Protein AF-A0A2K2VLN6-F1 (afdb_monomer_lite)

Foldseek 3Di:
DDDDDPPDDPVVVVVVVVVVVDDDDDDDDDDDDDDDDDDDDDDDDDDDDDDDDDDDDDDDDDDDDDDDDDDDDDDDDDDDDDDPPPPPPPPPDPFFDADPNFHKDKDKDKDFAQDQDPVRDGHHFLSQLQVLLVVLVVLQVAACPPDDPDQQFTLKAFLVLDTDGPVVSVVSSVVSNVGFRMKMKIKIFGPDPPADPVLQSCLVNQLVVVLCVVVVADWTKMKGWGDVDPTIMMIMMTTHHPVSHDADPVSVNSSSVSSNVSVNVSVVVVVVVVVVVVVVVVVVVVVVVVVVVVVVVD

Structure (mmCIF, N/CA/C/O backbone):
data_AF-A0A2K2VLN6-F1
#
_entry.id   AF-A0A2K2VLN6-F1
#
loop_
_atom_site.group_PDB
_atom_site.id
_atom_site.type_symbol
_atom_site.label_atom_id
_atom_site.label_alt_id
_atom_site.label_comp_id
_atom_site.label_asym_id
_atom_site.label_entity_id
_atom_site.label_seq_id
_atom_site.pdbx_PDB_ins_code
_atom_site.Cartn_x
_atom_site.Cartn_y
_atom_site.Cartn_z
_atom_site.occupancy
_atom_site.B_iso_or_equiv
_atom_site.auth_seq_id
_atom_site.auth_comp_id
_atom_site.auth_asym_id
_atom_site.auth_atom_id
_atom_site.pdbx_PDB_model_num
ATOM 1 N N . MET A 1 1 ? 6.073 -29.121 2.477 1.00 57.75 1 MET A N 1
ATOM 2 C CA . MET A 1 1 ? 6.735 -27.894 1.980 1.00 57.75 1 MET A CA 1
ATOM 3 C C . MET A 1 1 ? 7.827 -27.558 2.980 1.00 57.75 1 MET A C 1
ATOM 5 O O . MET A 1 1 ? 7.632 -27.862 4.147 1.00 57.75 1 MET A O 1
ATOM 9 N N . ILE A 1 2 ? 8.994 -27.075 2.549 1.00 61.09 2 ILE A N 1
ATOM 10 C CA . ILE A 1 2 ? 10.048 -26.698 3.504 1.00 61.09 2 ILE A CA 1
ATOM 11 C C . ILE A 1 2 ? 9.667 -25.333 4.069 1.00 61.09 2 ILE A C 1
ATOM 13 O O . ILE A 1 2 ? 9.692 -24.352 3.323 1.00 61.09 2 ILE A O 1
ATOM 17 N N . ASP A 1 3 ? 9.305 -25.295 5.350 1.00 63.94 3 ASP A N 1
ATOM 18 C CA . ASP A 1 3 ? 9.093 -24.048 6.080 1.00 63.94 3 ASP A CA 1
ATOM 19 C C . ASP A 1 3 ? 10.407 -23.275 6.156 1.00 63.94 3 ASP A C 1
ATOM 21 O O . ASP A 1 3 ? 11.439 -23.788 6.603 1.00 63.94 3 ASP A O 1
ATOM 25 N N . CYS A 1 4 ? 10.376 -22.037 5.671 1.00 77.69 4 CYS A N 1
ATOM 26 C CA . CYS A 1 4 ? 11.497 -21.121 5.787 1.00 77.69 4 CYS A CA 1
ATOM 27 C C . CYS A 1 4 ? 11.339 -20.305 7.077 1.00 77.69 4 CYS A C 1
ATOM 29 O O . CYS A 1 4 ? 10.335 -19.609 7.224 1.00 77.69 4 CYS A O 1
ATOM 31 N N . PRO A 1 5 ? 12.314 -20.354 8.001 1.00 82.94 5 PRO A N 1
ATOM 32 C CA . PRO A 1 5 ? 12.283 -19.554 9.217 1.00 82.94 5 PRO A CA 1
ATOM 33 C C . PRO A 1 5 ? 12.261 -18.048 8.911 1.00 82.94 5 PRO A C 1
ATOM 35 O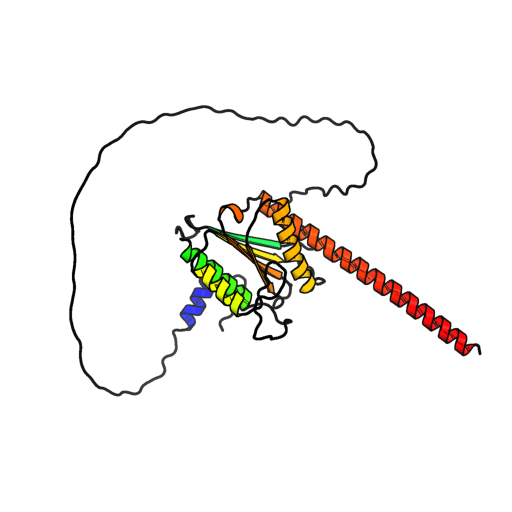 O . PRO A 1 5 ? 12.900 -17.620 7.944 1.00 82.94 5 PRO A O 1
ATOM 38 N N . PRO A 1 6 ? 11.624 -17.229 9.767 1.00 63.50 6 PRO A N 1
ATOM 39 C CA . PRO A 1 6 ? 11.457 -15.786 9.551 1.00 63.50 6 PRO A CA 1
ATOM 40 C C . PRO A 1 6 ? 12.778 -15.000 9.514 1.00 63.50 6 PRO A C 1
ATOM 42 O O . PRO A 1 6 ? 12.835 -13.900 8.968 1.00 63.50 6 PRO A O 1
ATOM 45 N N . GLU A 1 7 ? 13.858 -15.562 10.054 1.00 78.38 7 GLU A N 1
ATOM 46 C CA . GLU A 1 7 ? 15.185 -14.935 10.069 1.00 78.38 7 GLU A CA 1
ATOM 47 C C . GLU A 1 7 ? 16.024 -15.252 8.819 1.00 78.38 7 GLU A C 1
ATOM 49 O O . GLU A 1 7 ? 17.107 -14.694 8.632 1.00 78.38 7 GLU A O 1
ATOM 54 N N . MET A 1 8 ? 15.546 -16.141 7.942 1.00 78.56 8 MET A N 1
ATOM 55 C CA . MET A 1 8 ? 16.314 -16.602 6.791 1.00 78.56 8 MET A CA 1
ATOM 56 C C . MET A 1 8 ? 16.233 -15.604 5.626 1.00 78.56 8 MET A C 1
ATOM 58 O O . MET A 1 8 ? 15.134 -15.255 5.184 1.00 78.56 8 MET A O 1
ATOM 62 N N . PRO A 1 9 ? 17.373 -15.168 5.056 1.00 81.69 9 PRO A N 1
ATOM 63 C CA . PRO A 1 9 ? 17.373 -14.349 3.853 1.00 81.69 9 PRO A CA 1
ATOM 64 C C . PRO A 1 9 ? 16.626 -15.045 2.710 1.00 81.69 9 PRO A C 1
ATOM 66 O O . PRO A 1 9 ? 16.843 -16.225 2.433 1.00 81.69 9 PRO A O 1
ATOM 69 N N . PHE A 1 10 ? 15.774 -14.293 2.012 1.00 74.44 10 PHE A N 1
ATOM 70 C CA . PHE A 1 10 ? 14.903 -14.809 0.950 1.00 74.44 10 PHE A CA 1
ATOM 71 C C . PHE A 1 10 ? 15.654 -15.622 -0.119 1.00 74.44 10 PHE A C 1
ATOM 73 O O . PHE A 1 10 ? 15.194 -16.690 -0.518 1.00 74.44 10 PHE A O 1
ATOM 80 N N . ASP A 1 11 ? 16.845 -15.170 -0.524 1.00 79.31 11 ASP A N 1
ATOM 81 C CA . ASP A 1 11 ? 17.677 -15.861 -1.519 1.00 79.31 11 ASP A CA 1
ATOM 82 C C . ASP A 1 11 ? 18.115 -17.261 -1.047 1.00 79.31 11 ASP A C 1
ATOM 84 O O . ASP A 1 11 ? 18.266 -18.181 -1.854 1.00 79.31 11 ASP A O 1
ATOM 88 N N . GLU A 1 12 ? 18.290 -17.448 0.263 1.00 78.56 12 GLU A N 1
ATOM 89 C CA . GLU A 1 12 ? 18.656 -18.731 0.860 1.00 78.56 12 GLU A CA 1
ATOM 90 C C . GLU A 1 12 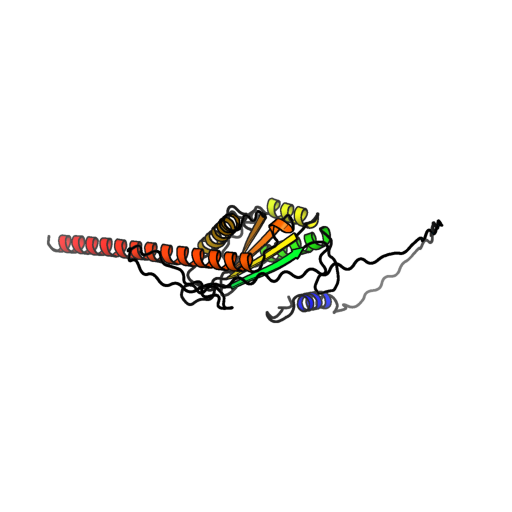? 17.441 -19.663 0.976 1.00 78.56 12 GLU A C 1
ATOM 92 O O . GLU A 1 12 ? 17.543 -20.847 0.644 1.00 78.56 12 GLU A O 1
ATOM 97 N N . CYS A 1 13 ? 16.273 -19.120 1.338 1.00 85.31 13 CYS A N 1
ATOM 98 C CA . CYS A 1 13 ? 15.004 -19.852 1.320 1.00 85.31 13 CYS A CA 1
ATOM 99 C C . CYS A 1 13 ? 14.670 -20.358 -0.096 1.00 85.31 13 CYS A C 1
ATOM 101 O O . CYS A 1 13 ? 14.405 -21.546 -0.297 1.00 85.31 13 CYS A O 1
ATOM 103 N N . LEU A 1 14 ? 14.782 -19.486 -1.104 1.00 74.50 14 LEU A N 1
ATOM 104 C CA . LEU A 1 14 ? 14.519 -19.824 -2.503 1.00 74.50 14 LEU A CA 1
ATOM 105 C C . LEU A 1 14 ? 15.482 -20.905 -3.016 1.00 74.50 14 LEU A C 1
ATOM 107 O O . LEU A 1 14 ? 15.070 -21.845 -3.699 1.00 74.50 14 LEU A O 1
ATOM 111 N N . LYS A 1 15 ? 16.764 -20.827 -2.639 1.00 79.75 15 LYS A N 1
ATOM 112 C CA . LYS A 1 15 ? 17.766 -21.840 -2.996 1.00 79.75 15 LYS A CA 1
ATOM 113 C C . LYS A 1 15 ? 17.442 -23.204 -2.378 1.00 79.75 15 LYS A C 1
ATOM 115 O O . LYS A 1 15 ? 17.525 -24.206 -3.084 1.00 79.75 15 LYS A O 1
ATOM 120 N N . ARG A 1 16 ? 17.009 -23.246 -1.110 1.00 78.88 16 ARG A N 1
ATOM 121 C CA . ARG A 1 16 ? 16.610 -24.488 -0.415 1.00 78.88 16 ARG A CA 1
ATOM 122 C C . ARG A 1 16 ? 15.382 -25.143 -1.041 1.00 78.88 16 ARG A C 1
ATOM 124 O O . ARG A 1 16 ? 15.353 -26.365 -1.201 1.00 78.88 16 ARG A O 1
ATOM 131 N N . GLN A 1 17 ? 14.398 -24.347 -1.453 1.00 78.38 17 GLN A N 1
ATOM 132 C CA . GLN A 1 17 ? 13.221 -24.867 -2.147 1.00 78.38 17 GLN A CA 1
ATOM 133 C C . GLN A 1 17 ? 13.586 -25.483 -3.505 1.00 78.38 17 GLN A C 1
ATOM 135 O O . GLN A 1 17 ? 13.104 -26.570 -3.831 1.00 78.38 17 GLN A O 1
ATOM 140 N N . MET A 1 18 ? 14.501 -24.856 -4.252 1.00 74.69 18 MET A N 1
ATOM 141 C CA . MET A 1 18 ? 14.967 -25.356 -5.552 1.00 74.69 18 MET A CA 1
ATOM 142 C C . MET A 1 18 ? 15.833 -26.620 -5.443 1.00 74.69 18 MET A C 1
ATOM 144 O O . MET A 1 18 ? 15.724 -27.504 -6.291 1.00 74.69 18 MET A O 1
ATOM 148 N N . THR A 1 19 ? 16.653 -26.759 -4.395 1.00 67.38 19 THR A N 1
ATOM 149 C CA . THR A 1 19 ? 17.482 -27.961 -4.185 1.00 67.38 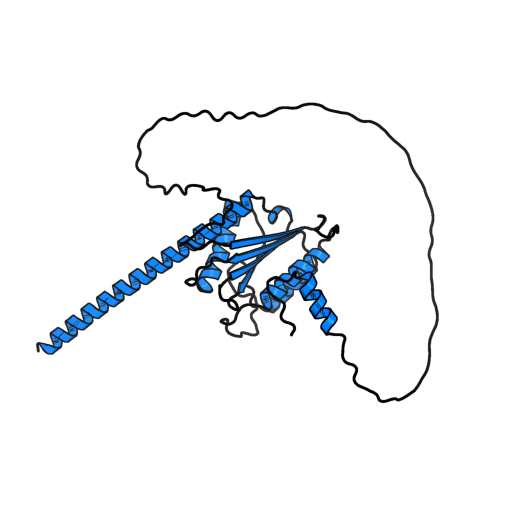19 THR A CA 1
ATOM 150 C C . THR A 1 19 ? 16.694 -29.159 -3.655 1.00 67.38 19 THR A C 1
ATOM 152 O O . THR A 1 19 ? 17.088 -30.294 -3.896 1.00 67.38 19 THR A O 1
ATOM 155 N N . SER A 1 20 ? 15.551 -28.944 -2.990 1.00 58.78 20 SER A N 1
ATOM 156 C CA . SER A 1 20 ? 14.718 -30.044 -2.469 1.00 58.78 20 SER A CA 1
ATOM 157 C C . SER A 1 20 ? 13.994 -30.861 -3.548 1.00 58.78 20 SER A C 1
ATOM 159 O O . SER A 1 20 ? 13.501 -31.949 -3.268 1.00 58.78 20 SER A O 1
ATOM 161 N N . LYS A 1 21 ? 13.961 -30.372 -4.797 1.00 55.22 21 LYS A N 1
ATOM 162 C CA . LYS A 1 21 ? 13.394 -31.099 -5.945 1.00 55.22 21 LYS A CA 1
ATOM 163 C C . LYS A 1 21 ? 14.358 -32.096 -6.597 1.00 55.22 21 LYS A C 1
ATOM 165 O O . LYS A 1 21 ? 13.958 -32.784 -7.532 1.00 55.22 21 LYS A O 1
ATOM 170 N N . GLN A 1 22 ? 15.598 -32.215 -6.121 1.00 52.94 22 GLN A N 1
ATOM 171 C CA . GLN A 1 22 ? 16.544 -33.218 -6.611 1.00 52.94 22 GLN A CA 1
ATOM 172 C C . GLN A 1 22 ? 16.957 -34.162 -5.482 1.00 52.94 22 GLN A C 1
ATOM 174 O O . GLN A 1 22 ? 17.916 -33.902 -4.763 1.00 52.94 22 GLN A O 1
ATOM 179 N N . GLY A 1 23 ? 16.241 -35.281 -5.342 1.00 36.88 23 GLY A N 1
ATOM 180 C CA . GLY A 1 23 ? 16.714 -36.382 -4.507 1.00 36.88 23 GLY A CA 1
ATOM 181 C C . GLY A 1 23 ? 15.651 -37.382 -4.077 1.00 36.88 23 GLY A C 1
ATOM 182 O O . GLY A 1 23 ? 15.221 -37.347 -2.931 1.00 36.88 23 GLY A O 1
ATOM 183 N N . SER A 1 24 ? 15.279 -38.304 -4.969 1.00 32.62 24 SER A N 1
ATOM 184 C CA . SER A 1 24 ? 15.209 -39.749 -4.672 1.00 32.62 24 SER A CA 1
ATOM 185 C C . SER A 1 24 ? 15.007 -40.534 -5.980 1.00 32.62 24 SER A C 1
ATOM 187 O O . SER A 1 24 ? 14.010 -40.308 -6.666 1.00 32.62 24 SER A O 1
ATOM 189 N N . PRO A 1 25 ? 15.940 -41.428 -6.360 1.00 37.38 25 PRO A N 1
ATOM 190 C CA . PRO A 1 25 ? 15.812 -42.275 -7.538 1.00 37.38 25 PRO A CA 1
ATOM 191 C C . PRO A 1 25 ? 14.929 -43.487 -7.218 1.00 37.38 25 PRO A C 1
ATOM 193 O O . PRO A 1 25 ? 15.189 -44.210 -6.258 1.00 37.38 25 PRO A O 1
ATOM 196 N N . SER A 1 26 ? 13.906 -43.732 -8.036 1.00 35.59 26 SER A N 1
ATOM 197 C CA . SER A 1 26 ? 13.215 -45.022 -8.084 1.00 35.59 26 SER A CA 1
ATOM 198 C C . SER A 1 26 ? 13.772 -45.857 -9.237 1.00 35.59 26 SER A C 1
ATOM 200 O O . SER A 1 26 ? 14.062 -45.371 -10.331 1.00 35.59 26 SER A O 1
ATOM 202 N N . SER A 1 27 ? 14.012 -47.123 -8.928 1.00 34.56 27 SER A N 1
ATOM 203 C CA . SER A 1 27 ? 14.704 -48.121 -9.728 1.00 34.56 27 SER A CA 1
ATOM 204 C C . SER A 1 27 ? 13.865 -48.678 -10.885 1.00 34.56 27 SER A C 1
ATOM 206 O O . SER A 1 27 ? 12.747 -49.138 -10.681 1.00 34.56 27 SER A O 1
ATOM 208 N N . SER A 1 28 ? 14.507 -48.715 -12.057 1.00 31.94 28 SER A N 1
ATOM 209 C CA . SER A 1 28 ? 14.488 -49.745 -13.113 1.00 31.94 28 SER A CA 1
ATOM 210 C C . SER A 1 28 ? 13.161 -50.279 -13.678 1.00 31.94 28 SER A C 1
ATOM 212 O O . SER A 1 28 ? 12.470 -51.070 -13.045 1.00 31.94 28 SER A O 1
ATOM 214 N N . SER A 1 29 ? 12.988 -50.110 -14.992 1.00 29.84 29 SER A N 1
ATOM 215 C CA . SER A 1 29 ? 13.020 -51.264 -15.907 1.00 29.84 29 SER A CA 1
ATOM 216 C C . SER A 1 29 ? 13.413 -50.841 -17.328 1.00 29.84 29 SER A C 1
ATOM 218 O O . SER A 1 29 ? 13.033 -49.785 -17.826 1.00 29.84 29 SER A O 1
ATOM 220 N N . HIS A 1 30 ? 14.267 -51.665 -17.932 1.00 32.19 30 HIS A N 1
ATOM 221 C CA . HIS A 1 30 ? 14.805 -51.543 -19.280 1.00 32.19 30 HIS A CA 1
ATOM 222 C C . HIS A 1 30 ? 13.728 -51.713 -20.358 1.00 32.19 30 HIS A C 1
ATOM 224 O O . HIS A 1 30 ? 12.917 -52.629 -20.284 1.00 32.19 30 HIS A O 1
ATOM 230 N N . SER A 1 31 ? 13.838 -50.954 -21.447 1.00 30.27 31 SER A N 1
ATOM 231 C CA . SER A 1 31 ? 13.677 -51.512 -22.795 1.00 30.27 31 SER A CA 1
ATOM 232 C C . SER A 1 31 ? 14.340 -50.608 -23.835 1.00 30.27 31 SER A C 1
ATOM 234 O O . SER A 1 31 ? 14.235 -49.386 -23.821 1.00 30.27 31 SER A O 1
ATOM 236 N N . SER A 1 32 ? 15.127 -51.260 -24.679 1.00 32.09 32 SER A N 1
ATOM 237 C CA . SER A 1 32 ? 16.025 -50.732 -25.695 1.00 32.09 32 SER A CA 1
ATOM 238 C C . SER A 1 32 ? 15.351 -50.615 -27.060 1.00 32.09 32 SER A C 1
ATOM 240 O O . SER A 1 32 ? 14.691 -51.556 -27.491 1.00 32.09 32 SER A O 1
ATOM 242 N N . SER A 1 33 ? 15.606 -49.510 -27.758 1.00 33.16 33 SER A N 1
ATOM 243 C CA . SER A 1 33 ? 15.649 -49.297 -29.223 1.00 33.16 33 SER A CA 1
ATOM 244 C C . SER A 1 33 ? 15.394 -47.799 -29.435 1.00 33.16 33 SER A C 1
ATOM 246 O O . SER A 1 33 ? 14.597 -47.211 -28.723 1.00 33.16 33 SER A O 1
ATOM 248 N N . GLY A 1 34 ? 16.041 -47.036 -30.300 1.00 27.81 34 GLY A N 1
ATOM 249 C CA . GLY A 1 34 ? 16.931 -47.270 -31.419 1.00 27.81 34 GLY A CA 1
ATOM 250 C C . GLY A 1 34 ? 16.801 -46.018 -32.304 1.00 27.81 34 GLY A C 1
ATOM 251 O O . GLY A 1 34 ? 15.738 -45.412 -32.350 1.00 27.81 34 GLY A O 1
ATOM 252 N N . PHE A 1 35 ? 17.873 -45.672 -33.014 1.00 31.25 35 PHE A N 1
ATOM 253 C CA . PHE A 1 35 ? 17.897 -44.788 -34.190 1.00 31.25 35 PHE A CA 1
ATOM 254 C C . PHE A 1 35 ? 17.917 -43.245 -34.034 1.00 31.25 35 PHE A C 1
ATOM 256 O O . PHE A 1 35 ? 16.935 -42.578 -33.741 1.00 31.25 35 PHE A O 1
ATOM 263 N N . SER A 1 36 ? 19.086 -42.728 -34.447 1.00 31.80 36 SER A N 1
ATOM 264 C CA . SER A 1 36 ? 19.298 -41.670 -35.456 1.00 31.80 36 SER A CA 1
ATOM 265 C C . SER A 1 36 ? 19.418 -40.194 -35.058 1.00 31.80 36 SER A C 1
ATOM 267 O O . SER A 1 36 ? 18.452 -39.488 -34.799 1.00 31.80 36 SER A O 1
ATOM 269 N N . LYS A 1 37 ? 20.669 -39.724 -35.190 1.00 35.12 37 LYS A N 1
ATOM 270 C CA . LYS A 1 37 ? 21.102 -38.335 -35.434 1.00 35.12 37 LYS A CA 1
ATOM 271 C C . LYS A 1 37 ? 20.582 -37.814 -36.790 1.00 35.12 37 LYS A C 1
ATOM 273 O O . LYS A 1 37 ? 20.349 -38.619 -37.692 1.00 35.12 37 LYS A O 1
ATOM 278 N N . PRO A 1 38 ? 20.512 -36.484 -36.970 1.00 40.72 38 PRO A N 1
ATOM 279 C CA . PRO A 1 38 ? 21.559 -35.755 -37.721 1.00 40.72 38 PRO A CA 1
ATOM 280 C C . PRO A 1 38 ? 22.008 -34.486 -36.947 1.00 40.72 38 PRO A C 1
ATOM 282 O O . PRO A 1 38 ? 21.252 -33.967 -36.138 1.00 40.72 38 PRO A O 1
ATOM 285 N N . VAL A 1 39 ? 23.261 -34.009 -36.925 1.00 31.95 39 VAL A N 1
ATOM 286 C CA . VAL A 1 39 ? 24.233 -33.604 -37.969 1.00 31.95 39 VAL A CA 1
ATOM 287 C C . VAL A 1 39 ? 23.872 -32.274 -38.673 1.00 31.95 39 VAL A C 1
ATOM 289 O O . VAL A 1 39 ? 23.064 -32.259 -39.589 1.00 31.95 39 VAL A O 1
ATOM 292 N N . ILE A 1 40 ? 24.600 -31.219 -38.248 1.00 31.41 40 ILE A N 1
ATOM 293 C CA . ILE A 1 40 ? 25.113 -30.024 -38.972 1.00 31.41 40 ILE A CA 1
ATOM 294 C C . ILE A 1 40 ? 24.120 -28.908 -39.374 1.00 31.41 40 ILE A C 1
ATOM 296 O O . ILE A 1 40 ? 23.264 -29.101 -40.223 1.00 31.41 40 ILE A O 1
ATOM 300 N N . SER A 1 41 ? 24.354 -27.676 -38.888 1.00 30.55 41 SER A N 1
ATOM 301 C CA . SER A 1 41 ? 24.963 -26.616 -39.720 1.00 30.55 41 SER A CA 1
ATOM 302 C C . SER A 1 41 ? 25.308 -25.353 -38.925 1.00 30.55 41 SER A C 1
ATOM 304 O O . SER A 1 41 ? 24.455 -24.683 -38.348 1.00 30.55 41 SER A O 1
ATOM 306 N N . THR A 1 42 ? 26.601 -25.044 -38.908 1.00 33.00 42 THR A N 1
ATOM 307 C CA . THR A 1 42 ? 27.209 -23.785 -38.484 1.00 33.00 42 THR A CA 1
ATOM 308 C C . THR A 1 42 ? 27.206 -22.798 -39.649 1.00 33.00 42 THR A C 1
ATOM 310 O O . THR A 1 42 ? 27.821 -23.083 -40.674 1.00 33.00 42 THR A O 1
ATOM 313 N N . HIS A 1 43 ? 26.632 -21.608 -39.464 1.00 33.47 43 HIS A N 1
ATOM 314 C CA . HIS A 1 43 ? 26.982 -20.439 -40.272 1.00 33.47 43 HIS A CA 1
ATOM 315 C C . HIS A 1 43 ? 27.400 -19.276 -39.376 1.00 33.47 43 HIS A C 1
ATOM 317 O O . HIS A 1 43 ? 26.599 -18.597 -38.741 1.00 33.47 43 HIS A O 1
ATOM 323 N N . SER A 1 44 ? 28.712 -19.090 -39.345 1.00 29.69 44 SER A N 1
ATOM 324 C CA . SER A 1 44 ? 29.429 -17.878 -38.990 1.00 29.69 44 SER A CA 1
ATOM 325 C C . SER A 1 44 ? 29.226 -16.806 -40.066 1.00 29.69 44 SER A C 1
ATOM 327 O O . SER A 1 44 ? 29.478 -17.078 -41.240 1.00 29.69 44 SER A O 1
ATOM 329 N N . TYR A 1 45 ? 28.878 -15.583 -39.665 1.00 32.28 45 TYR A N 1
ATOM 330 C CA . TYR A 1 45 ? 29.152 -14.378 -40.449 1.00 32.28 45 TYR A CA 1
ATOM 331 C C . TYR A 1 45 ? 30.032 -13.437 -39.624 1.00 32.28 45 TYR A C 1
ATOM 333 O O . TYR A 1 45 ? 29.617 -12.903 -38.598 1.00 32.28 45 TYR A O 1
ATOM 341 N N . SER A 1 46 ? 31.270 -13.278 -40.093 1.00 29.08 46 SER A N 1
ATOM 342 C CA . SER A 1 46 ? 32.194 -12.210 -39.724 1.00 29.08 46 SER A CA 1
ATOM 343 C C . SER A 1 46 ? 32.131 -11.103 -40.774 1.00 29.08 46 SER A C 1
ATOM 345 O O . SER A 1 46 ? 32.280 -11.361 -41.963 1.00 29.08 46 SER A O 1
ATOM 347 N N . SER A 1 47 ? 32.011 -9.870 -40.298 1.00 34.22 47 SER A N 1
ATOM 348 C CA . SER A 1 47 ? 32.410 -8.618 -40.956 1.00 34.22 47 SER A CA 1
ATOM 349 C C . SER A 1 47 ? 32.580 -7.608 -39.812 1.00 34.22 47 SER A C 1
ATOM 351 O O . SER A 1 47 ? 31.662 -7.473 -39.013 1.00 34.22 47 SER A O 1
ATOM 353 N N . GLY A 1 48 ? 33.696 -6.929 -39.553 1.00 28.11 48 GLY A N 1
ATOM 354 C CA . GLY A 1 48 ? 34.840 -6.583 -40.389 1.00 28.11 48 GLY A CA 1
ATOM 355 C C . GLY A 1 48 ? 34.920 -5.053 -40.499 1.00 28.11 48 GLY A C 1
ATOM 356 O O . GLY A 1 48 ? 34.164 -4.488 -41.276 1.00 28.11 48 GLY A O 1
ATOM 357 N N . GLY A 1 49 ? 35.838 -4.426 -39.744 1.00 26.84 49 GLY A N 1
ATOM 358 C CA . GLY A 1 49 ? 36.284 -3.020 -39.882 1.00 26.84 49 GLY A CA 1
ATOM 359 C C . GLY A 1 49 ? 35.365 -1.952 -39.255 1.00 26.84 49 GLY A C 1
ATOM 360 O O . GLY A 1 49 ? 34.156 -2.107 -39.257 1.00 26.84 49 GLY A O 1
ATOM 361 N N . SER A 1 50 ? 35.822 -0.833 -38.686 1.00 31.81 50 SER A N 1
ATOM 362 C CA . SER A 1 50 ? 37.150 -0.214 -38.667 1.00 31.81 50 SER A CA 1
ATOM 363 C C . SER A 1 50 ? 37.249 0.825 -37.537 1.00 31.81 50 SER A C 1
ATOM 365 O O . SER A 1 50 ? 36.255 1.383 -37.080 1.00 31.81 50 SER A O 1
ATOM 367 N N . HIS A 1 51 ? 38.493 1.066 -37.125 1.00 32.84 51 HIS A N 1
ATOM 368 C CA . HIS A 1 51 ? 38.982 2.116 -36.232 1.00 32.84 51 HIS A CA 1
ATOM 369 C C . HIS A 1 51 ? 38.496 3.528 -36.587 1.00 32.84 51 HIS A C 1
ATOM 371 O O . HIS A 1 51 ? 38.533 3.880 -37.756 1.00 32.84 51 HIS A O 1
ATOM 377 N N . HIS A 1 52 ? 38.258 4.369 -35.571 1.00 31.81 52 HIS A N 1
ATOM 378 C CA . HIS A 1 52 ? 38.770 5.748 -35.522 1.00 31.81 52 HIS A CA 1
ATOM 379 C C . HIS A 1 52 ? 38.903 6.218 -34.061 1.00 31.81 52 HIS A C 1
ATOM 381 O O . HIS A 1 52 ? 37.921 6.326 -33.332 1.00 31.81 52 HIS A O 1
ATOM 387 N N . SER A 1 53 ? 40.144 6.504 -33.659 1.00 32.75 53 SER A N 1
ATOM 388 C CA . SER A 1 53 ? 40.525 7.205 -32.429 1.00 32.75 53 SER A CA 1
ATOM 389 C C . SER A 1 53 ? 41.055 8.586 -32.806 1.00 32.75 53 SER A C 1
ATOM 391 O O . SER A 1 53 ? 41.992 8.630 -33.588 1.00 32.75 53 SER A O 1
ATOM 393 N N . PHE A 1 54 ? 40.511 9.661 -32.231 1.00 33.22 54 PHE A N 1
ATOM 394 C CA . PHE A 1 54 ? 41.091 11.006 -32.018 1.00 33.22 54 PHE A CA 1
ATOM 395 C C . PHE A 1 54 ? 40.091 11.736 -31.092 1.00 33.22 54 PHE A C 1
ATOM 397 O O . PHE A 1 54 ? 38.894 11.615 -31.312 1.00 33.22 54 PHE A O 1
ATOM 404 N N . GLY A 1 55 ? 40.411 12.469 -30.028 1.00 28.34 55 GLY A N 1
ATOM 405 C CA . GLY A 1 55 ? 41.653 12.893 -29.398 1.00 28.34 55 GLY A CA 1
ATOM 406 C C . GLY A 1 55 ? 41.309 13.580 -28.059 1.00 28.34 55 GLY A C 1
ATOM 407 O O . GLY A 1 55 ? 40.151 13.895 -27.786 1.00 28.34 55 GLY A O 1
ATOM 408 N N . ALA A 1 56 ? 42.324 13.774 -27.218 1.00 30.97 56 ALA A N 1
ATOM 409 C CA . ALA A 1 56 ? 42.295 14.599 -26.005 1.00 30.97 56 ALA A CA 1
ATOM 410 C C . ALA A 1 56 ? 41.882 16.058 -26.337 1.00 30.97 56 ALA A C 1
ATOM 412 O O . ALA A 1 56 ? 42.113 16.516 -27.452 1.00 30.97 56 ALA A O 1
ATOM 413 N N . SER A 1 57 ? 41.346 16.890 -25.435 1.00 30.88 57 SER A N 1
ATOM 414 C CA . SER A 1 57 ? 42.067 17.467 -24.287 1.00 30.88 57 SER A CA 1
ATOM 415 C C . SER A 1 57 ? 41.185 18.455 -23.488 1.00 30.88 57 SER A C 1
ATOM 417 O O . SER A 1 57 ? 40.248 19.027 -24.034 1.00 30.88 57 SER A O 1
ATOM 419 N N . HIS A 1 58 ? 41.629 18.740 -22.253 1.00 34.06 58 HIS A N 1
ATOM 420 C CA . HIS A 1 58 ? 41.443 19.966 -21.445 1.00 34.06 58 HIS A CA 1
ATOM 421 C C . HIS A 1 58 ? 40.268 20.082 -20.454 1.00 34.06 58 HIS A C 1
ATOM 423 O O . HIS A 1 58 ? 39.194 20.600 -20.727 1.00 34.06 58 HIS A O 1
ATOM 429 N N . SER A 1 59 ? 40.578 19.666 -19.224 1.00 30.30 59 SER A N 1
ATOM 430 C CA . SER A 1 59 ? 40.667 20.493 -18.010 1.00 30.30 59 SER A CA 1
ATOM 431 C C . SER A 1 59 ? 40.121 21.932 -18.063 1.00 30.30 59 SER A C 1
ATOM 433 O O . SER A 1 59 ? 40.720 22.801 -18.690 1.00 30.30 59 SER A O 1
ATOM 435 N N . ALA A 1 60 ? 39.126 22.224 -17.222 1.00 31.61 60 ALA A N 1
ATOM 436 C CA . ALA A 1 60 ? 38.973 23.534 -16.591 1.00 31.61 60 ALA A CA 1
ATOM 437 C C . ALA A 1 60 ? 38.405 23.364 -15.173 1.00 31.61 60 ALA A C 1
ATOM 439 O O . ALA A 1 60 ? 37.288 22.899 -14.965 1.00 31.61 60 ALA A O 1
ATOM 440 N N . SER A 1 61 ? 39.235 23.720 -14.194 1.00 29.75 61 SER A N 1
ATOM 441 C CA . SER A 1 61 ? 38.903 23.848 -12.778 1.00 29.75 61 SER A CA 1
ATOM 442 C C . SER A 1 61 ? 38.167 25.170 -12.562 1.00 29.75 61 SER A C 1
ATOM 444 O O . SER A 1 61 ? 38.727 26.220 -12.875 1.00 29.75 61 SER A O 1
ATOM 446 N N . ILE A 1 62 ? 36.985 25.143 -11.943 1.00 35.50 62 ILE A N 1
ATOM 447 C CA . ILE A 1 62 ? 36.389 26.331 -11.321 1.00 35.50 62 ILE A CA 1
ATOM 448 C C . ILE A 1 62 ? 36.218 26.052 -9.829 1.00 35.50 62 ILE A C 1
ATOM 450 O O . ILE A 1 62 ? 35.355 25.293 -9.393 1.00 35.50 62 ILE A O 1
ATOM 454 N N . ARG A 1 63 ? 37.103 26.685 -9.055 1.00 30.30 63 ARG A N 1
ATOM 455 C CA . ARG A 1 63 ? 36.926 26.986 -7.636 1.00 30.30 63 ARG A CA 1
ATOM 456 C C . ARG A 1 63 ? 35.837 28.051 -7.503 1.00 30.30 63 ARG A C 1
ATOM 458 O O . ARG A 1 63 ? 35.878 29.050 -8.211 1.00 30.30 63 ARG A O 1
ATOM 465 N N . GLY A 1 64 ? 34.933 27.875 -6.548 1.00 27.05 64 GLY A N 1
ATOM 466 C CA . GLY A 1 64 ? 33.940 28.888 -6.195 1.00 27.05 64 GLY A CA 1
ATOM 467 C C . GLY A 1 64 ? 33.055 28.411 -5.056 1.00 27.05 64 GLY A C 1
ATOM 468 O O . GLY A 1 64 ? 31.908 28.045 -5.275 1.00 27.05 64 GLY A O 1
ATOM 469 N N . GLY A 1 65 ? 33.620 28.344 -3.850 1.00 29.67 65 GLY A N 1
ATOM 470 C CA . GLY A 1 65 ? 32.853 28.098 -2.636 1.00 29.67 65 GLY A CA 1
ATOM 471 C C . GLY A 1 65 ? 31.968 29.297 -2.300 1.00 29.67 65 GLY A C 1
ATOM 472 O O . GLY A 1 65 ? 32.427 30.435 -2.321 1.00 29.67 65 GLY A O 1
ATOM 473 N N . SER A 1 66 ? 30.716 29.023 -1.946 1.00 30.25 66 SER A N 1
ATOM 474 C CA . SER A 1 66 ? 29.873 29.932 -1.177 1.00 30.25 66 SER A CA 1
ATOM 475 C C . SER A 1 66 ? 29.203 29.116 -0.078 1.00 30.25 66 SER A C 1
ATOM 477 O O . SER A 1 66 ? 28.331 28.284 -0.333 1.00 30.25 66 SER A O 1
ATOM 479 N N . SER A 1 67 ? 29.696 29.310 1.145 1.00 29.61 67 SER A N 1
ATOM 480 C CA . SER A 1 67 ? 29.080 28.844 2.381 1.00 29.61 67 SER A CA 1
ATOM 481 C C . SER A 1 67 ? 27.831 29.676 2.647 1.00 29.61 67 SER A C 1
ATOM 483 O O . SER A 1 67 ? 27.934 30.853 2.986 1.00 29.61 67 SER A O 1
ATOM 485 N N . PHE A 1 68 ? 26.654 29.062 2.564 1.00 29.73 68 PHE A N 1
ATOM 486 C CA . PHE A 1 68 ? 25.441 29.641 3.134 1.00 29.73 68 PHE A CA 1
ATOM 487 C C . PHE A 1 68 ? 25.357 29.255 4.613 1.00 29.73 68 PHE A C 1
ATOM 489 O O . PHE A 1 68 ? 24.982 28.142 4.974 1.00 29.73 68 PHE A O 1
ATOM 496 N N . HIS A 1 69 ? 25.764 30.192 5.466 1.00 28.02 69 HIS A N 1
ATOM 497 C CA . HIS A 1 69 ? 25.615 30.151 6.916 1.00 28.02 69 HIS A CA 1
ATOM 498 C C . HIS A 1 69 ? 24.299 30.850 7.289 1.00 28.02 69 HIS A C 1
ATOM 500 O O . HIS A 1 69 ? 24.231 32.078 7.285 1.00 28.02 69 HIS A O 1
ATOM 506 N N . MET A 1 70 ? 23.247 30.084 7.591 1.00 29.36 70 MET A N 1
ATOM 507 C CA . MET A 1 70 ? 21.998 30.632 8.135 1.00 29.36 70 MET A CA 1
ATOM 508 C C . MET A 1 70 ? 22.028 30.542 9.661 1.00 29.36 70 MET A C 1
ATOM 510 O O . MET A 1 70 ? 21.849 29.480 10.254 1.00 29.36 70 MET A O 1
ATOM 514 N N . SER A 1 71 ? 22.301 31.692 10.276 1.00 27.83 71 SER A N 1
ATOM 515 C CA . SER A 1 71 ? 22.183 31.940 11.710 1.00 27.83 71 SER A CA 1
ATOM 516 C C . SER A 1 71 ? 20.703 32.085 12.069 1.00 27.83 71 SER A C 1
ATOM 518 O O . SER A 1 71 ? 20.051 33.025 11.616 1.00 27.83 71 SER A O 1
ATOM 520 N N . PHE A 1 72 ? 20.162 31.174 12.879 1.00 34.53 72 PHE A N 1
ATOM 521 C CA . PHE A 1 72 ? 18.835 31.345 13.470 1.00 34.53 72 PHE A CA 1
ATOM 522 C C . PHE A 1 72 ? 18.977 32.062 14.811 1.00 34.53 72 PHE A C 1
ATOM 524 O O . PHE A 1 72 ? 19.331 31.474 15.834 1.00 34.53 72 PHE A O 1
ATOM 531 N N . GLY A 1 73 ? 18.726 33.370 14.768 1.00 28.12 73 GLY A N 1
ATOM 532 C CA . GLY A 1 73 ? 18.599 34.217 15.942 1.00 28.12 73 GLY A CA 1
ATOM 533 C C . GLY A 1 73 ? 17.406 33.799 16.798 1.00 28.12 73 GLY A C 1
ATOM 534 O O . GLY A 1 73 ? 16.290 33.630 16.312 1.00 28.12 73 GLY A O 1
ATOM 535 N N . LYS A 1 74 ? 17.662 33.662 18.100 1.00 35.09 74 LYS A N 1
ATOM 536 C CA . LYS A 1 74 ? 16.640 33.712 19.145 1.00 35.09 74 LYS A CA 1
ATOM 537 C C . LYS A 1 74 ? 15.951 35.073 19.086 1.00 35.09 74 LYS A C 1
ATOM 539 O O . LYS A 1 74 ? 16.647 36.080 19.096 1.00 35.09 74 LYS A O 1
ATOM 544 N N . ASN A 1 75 ? 14.622 35.090 19.129 1.00 33.75 75 ASN A N 1
ATOM 545 C CA . ASN A 1 75 ? 13.878 36.164 19.776 1.00 33.75 75 ASN A CA 1
ATOM 546 C C . ASN A 1 75 ? 12.562 35.624 20.338 1.00 33.75 75 ASN A C 1
ATOM 548 O O . ASN A 1 75 ? 11.745 35.033 19.637 1.00 33.75 75 ASN A O 1
ATOM 552 N N . THR A 1 76 ? 12.408 35.838 21.638 1.00 35.69 76 THR A N 1
ATOM 553 C CA . THR A 1 76 ? 11.223 35.574 22.443 1.00 35.69 76 THR A CA 1
ATOM 554 C C . THR A 1 76 ? 10.412 36.864 22.491 1.00 35.69 76 THR A C 1
ATOM 556 O O . THR A 1 76 ? 10.919 37.842 23.029 1.00 35.69 76 THR A O 1
ATOM 559 N N . ILE A 1 77 ? 9.171 36.879 21.994 1.00 33.47 77 ILE A N 1
ATOM 560 C CA . ILE A 1 77 ? 8.134 37.819 22.453 1.00 33.47 77 ILE A CA 1
ATOM 561 C C . ILE A 1 77 ? 6.805 37.065 22.539 1.00 33.47 77 ILE A C 1
ATOM 563 O O . ILE A 1 77 ? 6.278 36.548 21.559 1.00 33.47 77 ILE A O 1
ATOM 567 N N . THR A 1 78 ? 6.295 37.008 23.763 1.00 35.00 78 THR A N 1
ATOM 568 C CA . THR A 1 78 ? 4.973 36.552 24.186 1.00 35.00 78 THR A CA 1
ATOM 569 C C . THR A 1 78 ? 3.878 37.520 23.748 1.00 35.00 78 THR A C 1
ATOM 571 O O . THR A 1 78 ? 3.929 38.691 24.112 1.00 35.00 78 THR A O 1
ATOM 574 N N . THR A 1 79 ? 2.834 37.018 23.089 1.00 31.80 79 THR A N 1
ATOM 575 C CA . THR A 1 79 ? 1.470 37.565 23.193 1.00 31.80 79 THR A CA 1
ATOM 576 C C . THR A 1 79 ? 0.472 36.410 23.189 1.00 31.80 79 THR A C 1
ATOM 578 O O . THR A 1 79 ? 0.554 35.486 22.385 1.00 31.80 79 THR A O 1
ATOM 581 N N . ALA A 1 80 ? -0.412 36.425 24.183 1.00 36.59 80 ALA A N 1
ATOM 582 C CA . ALA A 1 80 ? -1.408 35.402 24.440 1.00 36.59 80 ALA A CA 1
ATOM 583 C C . ALA A 1 80 ? -2.558 35.494 23.430 1.00 36.59 80 ALA A C 1
ATOM 585 O O . ALA A 1 80 ? -3.163 36.551 23.274 1.00 36.59 80 ALA A O 1
ATOM 586 N N . SER A 1 81 ? -2.900 34.371 22.804 1.00 31.67 81 SER A N 1
ATOM 587 C CA . SER A 1 81 ? -4.222 34.152 22.222 1.00 31.67 81 SER A CA 1
ATOM 588 C C . SER A 1 81 ? -4.555 32.668 22.320 1.00 31.67 81 SER A C 1
ATOM 590 O O . SER A 1 81 ? -3.784 31.805 21.896 1.00 31.67 81 SER A O 1
ATOM 592 N N . GLN A 1 82 ? -5.673 32.379 22.977 1.00 40.97 82 GLN A N 1
ATOM 593 C CA . GLN A 1 82 ? -6.204 31.043 23.180 1.00 40.97 82 GLN A CA 1
ATOM 594 C C . GLN A 1 82 ? -6.719 30.500 21.847 1.00 40.97 82 GLN A C 1
ATOM 596 O O . GLN A 1 82 ? -7.761 30.920 21.368 1.00 40.97 82 GLN A O 1
ATOM 601 N N . ASN A 1 83 ? -6.007 29.530 21.285 1.00 34.81 83 ASN A N 1
ATOM 602 C CA . ASN A 1 83 ? -6.569 28.523 20.397 1.00 34.81 83 ASN A CA 1
ATOM 603 C C . ASN A 1 83 ? -5.804 27.229 20.670 1.00 34.81 83 ASN A C 1
ATOM 605 O O . ASN A 1 83 ? -4.605 27.144 20.408 1.00 34.81 83 ASN A O 1
ATOM 609 N N . LYS A 1 84 ? -6.485 26.230 21.246 1.00 36.59 84 LYS A N 1
ATOM 610 C CA . LYS A 1 84 ? -5.967 24.862 21.384 1.00 36.59 84 LYS A CA 1
ATOM 611 C C . LYS A 1 84 ? -5.894 24.226 19.992 1.00 36.59 84 LYS A C 1
ATOM 613 O O . LYS A 1 84 ? -6.715 23.393 19.637 1.00 36.59 84 LYS A O 1
ATOM 618 N N . SER A 1 85 ? -4.910 24.643 19.205 1.00 32.66 85 SER A N 1
ATOM 619 C CA . SER A 1 85 ? -4.329 23.795 18.176 1.00 32.66 85 SER A CA 1
ATOM 620 C C . SER A 1 85 ? -3.345 22.888 18.898 1.00 32.66 85 SER A C 1
ATOM 622 O O . SER A 1 85 ? -2.385 23.362 19.511 1.00 32.66 85 SER A O 1
ATOM 624 N N . SER A 1 86 ? -3.643 21.594 18.926 1.00 35.44 86 SER A N 1
ATOM 625 C CA . SER A 1 86 ? -2.714 20.559 19.357 1.00 35.44 86 SER A CA 1
ATOM 626 C C . SER A 1 86 ? -1.479 20.624 18.462 1.00 35.44 86 SER A C 1
ATOM 628 O O . SER A 1 86 ? -1.445 20.030 17.386 1.00 35.44 86 SER A O 1
ATOM 630 N N . SER A 1 87 ? -0.464 21.375 18.888 1.00 33.59 87 SER A N 1
ATOM 631 C CA . SER A 1 87 ? 0.853 21.325 18.277 1.00 33.59 87 SER A CA 1
ATOM 632 C C . SER A 1 87 ? 1.420 19.936 18.544 1.00 33.59 87 SER A C 1
ATOM 634 O O . SER A 1 87 ? 1.911 19.632 19.632 1.00 33.59 87 SER A O 1
ATOM 636 N N . ILE A 1 88 ? 1.301 19.060 17.546 1.00 44.53 88 ILE A N 1
ATOM 637 C CA . ILE A 1 88 ? 2.009 17.787 17.512 1.00 44.53 88 ILE A CA 1
ATOM 638 C C . ILE A 1 88 ? 3.490 18.147 17.582 1.00 44.53 88 ILE A C 1
ATOM 640 O O . ILE A 1 88 ? 4.079 18.669 16.634 1.00 44.53 88 ILE A O 1
ATOM 644 N N . ALA A 1 89 ? 4.078 17.958 18.761 1.00 38.94 89 ALA A N 1
ATOM 645 C CA . ALA A 1 89 ? 5.501 18.110 18.957 1.00 38.94 89 ALA A CA 1
ATOM 646 C C . ALA A 1 89 ? 6.187 17.118 18.014 1.00 38.94 89 ALA A C 1
ATOM 648 O O . ALA A 1 89 ? 6.120 15.906 18.218 1.00 38.94 89 ALA A O 1
ATOM 649 N N . ASN A 1 90 ? 6.818 17.644 16.962 1.00 42.06 90 ASN A N 1
ATOM 650 C CA . ASN A 1 90 ? 7.653 16.894 16.033 1.00 42.06 90 ASN A CA 1
ATOM 651 C C . ASN A 1 90 ? 8.886 16.365 16.777 1.00 42.06 90 ASN A C 1
ATOM 653 O O . ASN A 1 90 ? 9.992 16.894 16.660 1.00 42.06 90 ASN A O 1
ATOM 657 N N . HIS A 1 91 ? 8.698 15.306 17.561 1.00 40.56 91 HIS A N 1
ATOM 658 C CA . HIS A 1 91 ? 9.786 14.495 18.067 1.00 40.56 91 HIS A CA 1
ATOM 659 C C . HIS A 1 91 ? 10.315 13.662 16.905 1.00 40.56 91 HIS A C 1
ATOM 661 O O . HIS A 1 91 ? 9.841 12.568 16.608 1.00 40.56 91 HIS A O 1
ATOM 667 N N . THR A 1 92 ? 11.344 14.197 16.256 1.00 41.97 92 THR A N 1
ATOM 668 C CA . THR A 1 92 ? 12.246 13.495 15.341 1.00 41.97 92 THR A CA 1
ATOM 669 C C . THR A 1 92 ? 13.093 12.476 16.110 1.00 41.97 92 THR A C 1
ATOM 671 O O . THR A 1 92 ? 14.322 12.512 16.109 1.00 41.97 92 THR A O 1
ATOM 674 N N . SER A 1 93 ? 12.449 11.545 16.814 1.00 41.94 93 SER A N 1
ATOM 675 C CA . SER A 1 93 ? 13.143 10.362 17.302 1.00 41.94 93 SER A CA 1
ATOM 676 C C . SER A 1 93 ? 13.286 9.396 16.128 1.00 41.94 93 SER A C 1
ATOM 678 O O . SER A 1 93 ? 12.388 9.264 15.305 1.00 41.94 93 SER A O 1
ATOM 680 N N . LYS A 1 94 ? 14.420 8.703 16.028 1.00 49.59 94 LYS A N 1
ATOM 681 C CA . LYS A 1 94 ? 14.650 7.648 15.025 1.00 49.59 94 LYS A CA 1
ATOM 682 C C . LYS A 1 94 ? 13.681 6.452 15.170 1.00 49.59 94 LYS A C 1
ATOM 684 O O . LYS A 1 94 ? 13.805 5.494 14.408 1.00 49.59 94 LYS A O 1
ATOM 689 N N . GLY A 1 95 ? 12.778 6.487 16.154 1.00 54.28 95 GLY A N 1
ATOM 690 C CA . GLY A 1 95 ? 11.709 5.521 16.374 1.00 54.28 95 GLY A CA 1
ATOM 691 C C . GLY A 1 95 ? 10.505 5.816 15.483 1.00 54.28 95 GLY A C 1
ATOM 692 O O . GLY A 1 95 ? 10.291 6.951 15.065 1.00 54.28 95 GLY A O 1
ATOM 693 N N . GLY A 1 96 ? 9.753 4.773 15.138 1.00 66.94 96 GLY A N 1
ATOM 694 C CA . GLY A 1 96 ? 8.510 4.903 14.379 1.00 66.94 96 GLY A CA 1
ATOM 695 C C . GLY A 1 96 ? 7.484 5.806 15.069 1.00 66.94 96 GLY A C 1
ATOM 696 O O . GLY A 1 96 ? 7.678 6.268 16.194 1.00 66.94 96 GLY A O 1
ATOM 697 N N . VAL A 1 97 ? 6.379 6.067 14.378 1.00 86.38 97 VAL A N 1
ATOM 698 C CA . VAL A 1 97 ? 5.249 6.783 14.975 1.00 86.38 97 VAL A CA 1
ATOM 699 C C . VAL A 1 97 ? 4.601 5.859 16.003 1.00 86.38 97 VAL A C 1
ATOM 701 O O . VAL A 1 97 ? 4.373 4.689 15.711 1.00 86.38 97 VAL A O 1
ATOM 704 N N . VAL A 1 98 ? 4.358 6.356 17.215 1.00 89.00 98 VAL A N 1
ATOM 705 C CA . VAL A 1 98 ? 3.742 5.575 18.295 1.00 89.00 98 VAL A CA 1
ATOM 706 C C . VAL A 1 98 ? 2.301 6.027 18.467 1.00 89.00 98 VAL A C 1
ATOM 708 O O . VAL A 1 98 ? 2.053 7.203 18.726 1.00 89.00 98 VAL A O 1
ATOM 711 N N . VAL A 1 99 ? 1.363 5.090 18.363 1.00 88.06 99 VAL A N 1
ATOM 712 C CA . VAL A 1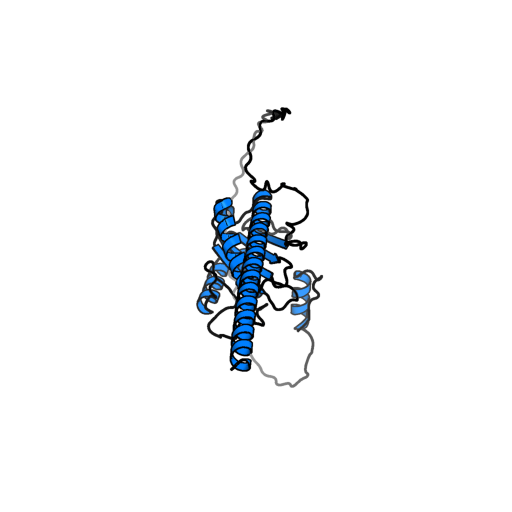 99 ? -0.075 5.314 18.545 1.00 88.06 99 VAL A CA 1
ATOM 713 C C . VAL A 1 99 ? -0.585 4.304 19.560 1.00 88.06 99 VAL A C 1
ATOM 715 O O . VAL A 1 99 ? -0.267 3.122 19.481 1.00 88.06 99 VAL A O 1
ATOM 718 N N . ASN A 1 100 ? -1.337 4.769 20.560 1.00 87.94 100 ASN A N 1
ATOM 719 C CA . ASN A 1 100 ? -1.897 3.907 21.608 1.00 87.94 100 ASN A CA 1
ATOM 720 C C . ASN A 1 100 ? -0.854 2.961 22.260 1.00 87.94 100 ASN A C 1
ATOM 722 O O . ASN A 1 100 ? -1.114 1.787 22.493 1.00 87.94 100 ASN A O 1
ATOM 726 N N . LYS A 1 101 ? 0.356 3.477 22.538 1.00 88.19 101 LYS A N 1
ATOM 727 C CA . LYS A 1 101 ? 1.516 2.730 23.081 1.00 88.19 101 LYS A CA 1
ATOM 728 C C . LYS A 1 101 ? 2.087 1.626 22.172 1.00 88.19 101 LYS A C 1
ATOM 730 O O . LYS A 1 101 ? 3.015 0.946 22.596 1.00 88.19 101 LYS A O 1
ATOM 735 N N . GLN A 1 102 ? 1.611 1.493 20.937 1.00 88.75 102 GLN A N 1
ATOM 736 C CA . GLN A 1 102 ? 2.168 0.595 19.926 1.00 88.75 102 GLN A CA 1
ATOM 737 C C . GLN A 1 102 ? 2.956 1.380 18.887 1.00 88.75 102 GLN A C 1
ATOM 739 O O . GLN A 1 102 ? 2.627 2.522 18.560 1.00 88.75 102 GLN A O 1
ATOM 744 N N . THR A 1 103 ? 4.022 0.775 18.372 1.00 90.00 103 THR A N 1
ATOM 745 C CA . THR A 1 103 ? 4.828 1.392 17.315 1.00 90.00 103 THR A CA 1
ATOM 746 C C . THR A 1 103 ? 4.285 0.984 15.960 1.00 90.00 103 THR A C 1
ATOM 748 O O . THR A 1 103 ? 4.233 -0.199 15.650 1.00 90.00 103 THR A O 1
ATOM 751 N N . ILE A 1 104 ? 3.976 1.969 15.126 1.00 90.31 104 ILE A N 1
ATOM 752 C CA . ILE A 1 104 ? 3.604 1.748 13.736 1.00 90.31 104 ILE A CA 1
ATOM 753 C C . ILE A 1 104 ? 4.860 1.466 12.918 1.00 90.31 104 ILE A C 1
ATOM 755 O O . ILE A 1 104 ? 5.826 2.244 12.895 1.00 90.31 104 ILE A O 1
ATOM 759 N N . ILE A 1 105 ? 4.824 0.348 12.207 1.00 91.44 105 ILE A N 1
ATOM 760 C CA . ILE A 1 105 ? 5.883 -0.147 11.347 1.00 91.44 105 ILE A CA 1
ATOM 761 C C . ILE A 1 105 ? 5.455 0.055 9.893 1.00 91.44 105 ILE A C 1
ATOM 763 O O . ILE A 1 105 ? 4.644 -0.679 9.340 1.00 91.44 105 ILE A O 1
ATOM 767 N N . VAL A 1 106 ? 6.081 1.036 9.238 1.00 94.44 106 VAL A N 1
ATOM 768 C CA . VAL A 1 106 ? 6.020 1.193 7.778 1.00 94.44 106 VAL A CA 1
ATOM 769 C C . VAL A 1 106 ? 7.384 0.842 7.197 1.00 94.44 106 VAL A C 1
ATOM 771 O O . VAL A 1 106 ? 8.344 1.623 7.295 1.00 94.44 106 VAL A O 1
ATOM 774 N N . LYS A 1 107 ? 7.491 -0.349 6.604 1.00 94.12 107 LYS A N 1
ATOM 775 C CA . LYS A 1 107 ? 8.725 -0.857 5.988 1.00 94.12 107 LYS A CA 1
ATOM 776 C C . LYS A 1 107 ? 8.597 -0.804 4.477 1.00 94.12 107 LYS A C 1
ATOM 778 O O . LYS A 1 107 ? 7.749 -1.475 3.911 1.00 94.12 107 LYS A O 1
ATOM 783 N N . SER A 1 108 ? 9.474 -0.052 3.814 1.00 93.56 108 SER A N 1
ATOM 784 C CA . SER A 1 108 ? 9.395 0.142 2.366 1.00 93.56 108 SER A CA 1
ATOM 785 C C . SER A 1 108 ? 10.699 -0.199 1.649 1.00 93.56 108 SER A C 1
ATOM 787 O O . SER A 1 108 ? 11.782 0.173 2.100 1.00 93.56 108 SER A O 1
ATOM 789 N N . ASN A 1 109 ? 10.588 -0.876 0.506 1.00 94.31 109 ASN A N 1
ATOM 790 C CA . ASN A 1 109 ? 11.681 -1.215 -0.400 1.00 94.31 109 ASN A CA 1
ATOM 791 C C . ASN A 1 109 ? 11.383 -0.654 -1.792 1.00 94.31 109 ASN A C 1
ATOM 793 O O . ASN A 1 109 ? 10.285 -0.840 -2.309 1.00 94.31 109 ASN A O 1
ATOM 797 N N . PHE A 1 110 ? 12.364 -0.003 -2.411 1.00 95.00 110 PHE A N 1
ATOM 798 C CA . PHE A 1 110 ? 12.213 0.650 -3.710 1.00 95.00 110 PHE A CA 1
ATOM 799 C C . PHE A 1 110 ? 13.233 0.123 -4.716 1.00 95.00 110 PHE A C 1
ATOM 801 O O . PHE A 1 110 ? 14.428 0.066 -4.415 1.00 95.00 110 PHE A O 1
ATOM 808 N N . GLU A 1 111 ? 12.763 -0.207 -5.915 1.00 94.62 111 GLU A N 1
ATOM 809 C CA . GLU A 1 111 ? 13.584 -0.636 -7.046 1.00 94.62 111 GLU A CA 1
ATOM 810 C C . GLU A 1 111 ? 13.252 0.228 -8.273 1.00 94.62 111 GLU A C 1
ATOM 812 O O . GLU A 1 111 ? 12.094 0.551 -8.526 1.00 94.62 111 GLU A O 1
ATOM 817 N N . MET A 1 112 ? 14.276 0.613 -9.041 1.00 94.62 112 MET A N 1
ATOM 818 C CA . MET A 1 112 ? 14.128 1.374 -10.291 1.00 94.62 112 MET A CA 1
ATOM 819 C C . MET A 1 112 ? 15.065 0.830 -11.374 1.00 94.62 112 MET A C 1
ATOM 821 O O . MET A 1 112 ? 16.167 0.357 -11.070 1.00 94.62 112 MET A O 1
ATOM 825 N N . ALA A 1 113 ? 14.634 0.911 -12.630 1.00 93.31 113 ALA A N 1
ATOM 826 C CA . ALA A 1 113 ? 15.408 0.452 -13.771 1.00 93.31 113 ALA A CA 1
ATOM 827 C C . ALA A 1 113 ? 16.673 1.307 -13.961 1.00 93.31 113 ALA A C 1
ATOM 829 O O . ALA A 1 113 ? 16.711 2.496 -13.647 1.00 93.31 113 ALA A O 1
ATOM 830 N N . GLY A 1 114 ? 17.749 0.689 -14.449 1.00 90.19 114 GLY A N 1
ATOM 831 C CA . GLY A 1 114 ? 19.024 1.357 -14.729 1.00 90.19 114 GLY A CA 1
ATOM 832 C C . GLY A 1 114 ? 19.877 1.694 -13.498 1.00 90.19 114 GLY A C 1
ATOM 833 O O . GLY A 1 114 ? 21.065 1.996 -13.654 1.00 90.19 114 GLY A O 1
ATOM 834 N N . ARG A 1 115 ? 19.333 1.586 -12.277 1.00 89.12 115 ARG A N 1
ATOM 835 C CA . ARG A 1 115 ? 20.091 1.749 -11.029 1.00 89.12 115 ARG A CA 1
ATOM 836 C C . ARG A 1 115 ? 20.833 0.463 -10.674 1.00 89.12 115 ARG A C 1
ATOM 838 O O . ARG A 1 115 ? 20.319 -0.639 -10.843 1.00 89.12 115 ARG A O 1
ATOM 845 N N . LEU A 1 116 ? 22.053 0.618 -10.163 1.00 89.12 116 LEU A N 1
ATOM 846 C CA . LEU A 1 116 ? 22.846 -0.498 -9.660 1.00 89.12 116 LEU A CA 1
ATOM 847 C C . LEU A 1 116 ? 22.183 -1.081 -8.401 1.00 89.12 116 LEU A C 1
ATOM 849 O O . LEU A 1 116 ? 21.918 -0.348 -7.446 1.00 89.12 116 LEU A O 1
ATOM 853 N N . ASN A 1 117 ? 21.904 -2.380 -8.409 1.00 85.25 117 ASN A N 1
ATOM 854 C CA . ASN A 1 117 ? 21.365 -3.109 -7.266 1.00 85.25 117 ASN A CA 1
ATOM 855 C C . ASN A 1 117 ? 22.486 -3.609 -6.334 1.00 85.25 117 ASN A C 1
ATOM 857 O O . ASN A 1 117 ? 23.674 -3.416 -6.601 1.00 85.25 117 ASN A O 1
ATOM 861 N N . LYS A 1 118 ? 22.107 -4.261 -5.226 1.00 82.75 118 LYS A N 1
ATOM 862 C CA . LYS A 1 118 ? 23.054 -4.789 -4.224 1.00 82.75 118 LYS A CA 1
ATOM 863 C C . LYS A 1 118 ? 24.028 -5.821 -4.807 1.00 82.75 118 LYS A C 1
ATOM 865 O O . LYS A 1 118 ? 25.124 -5.981 -4.290 1.00 82.75 118 LYS A O 1
ATOM 870 N N . GLN A 1 119 ? 23.635 -6.490 -5.886 1.00 85.06 119 GLN A N 1
ATOM 871 C CA . GLN A 1 119 ? 24.421 -7.485 -6.608 1.00 85.06 119 GLN A CA 1
ATOM 872 C C . GLN A 1 119 ? 25.295 -6.864 -7.713 1.00 85.06 119 GLN A C 1
ATOM 874 O O . GLN A 1 119 ? 25.861 -7.593 -8.525 1.00 85.06 119 GLN A O 1
ATOM 879 N N . GLY A 1 120 ? 25.383 -5.531 -7.798 1.00 88.81 120 GLY A N 1
ATOM 880 C CA . GLY A 1 120 ? 26.183 -4.847 -8.816 1.00 88.81 120 GLY A CA 1
ATOM 881 C C . GLY A 1 120 ? 25.595 -4.923 -10.230 1.00 88.81 120 GLY A C 1
ATOM 882 O O . GLY A 1 120 ? 26.294 -4.637 -11.198 1.00 88.81 120 GLY A O 1
ATOM 883 N N . LYS A 1 121 ? 24.321 -5.305 -10.382 1.00 89.69 121 LYS A N 1
ATOM 884 C CA . LYS A 1 121 ? 23.624 -5.378 -11.676 1.00 89.69 121 LYS A CA 1
ATOM 885 C C . LYS A 1 121 ? 22.700 -4.181 -11.863 1.00 89.69 121 LYS A C 1
ATOM 887 O O . LYS A 1 121 ? 22.165 -3.640 -10.900 1.00 89.69 121 LYS A O 1
ATOM 892 N N . ARG A 1 122 ? 22.488 -3.772 -13.114 1.00 93.06 122 ARG A N 1
ATOM 893 C CA . ARG A 1 122 ? 21.480 -2.770 -13.483 1.00 93.06 122 ARG A CA 1
ATOM 894 C C . ARG A 1 122 ? 20.297 -3.486 -14.105 1.00 93.06 122 ARG A C 1
ATOM 896 O O . ARG A 1 122 ? 20.394 -3.974 -15.227 1.00 93.06 122 ARG A O 1
ATOM 903 N N . ASN A 1 123 ? 19.204 -3.577 -13.363 1.00 92.75 123 ASN A N 1
ATOM 904 C CA . ASN A 1 123 ? 17.997 -4.213 -13.870 1.00 92.75 123 ASN A CA 1
ATOM 905 C C . ASN A 1 123 ? 17.354 -3.319 -14.942 1.00 92.75 123 ASN A C 1
ATOM 907 O O . ASN A 1 123 ? 17.337 -2.095 -14.805 1.00 92.75 123 ASN A O 1
ATOM 911 N N . ASN A 1 124 ? 16.831 -3.924 -16.007 1.00 95.00 124 ASN A N 1
ATOM 912 C CA . ASN A 1 124 ? 15.995 -3.224 -16.984 1.00 95.00 124 ASN A CA 1
ATOM 913 C C . ASN A 1 124 ? 14.518 -3.255 -16.547 1.00 95.00 124 ASN A C 1
ATOM 915 O O . ASN A 1 124 ? 14.171 -3.933 -15.576 1.00 95.00 124 ASN A O 1
ATOM 919 N N . ALA A 1 125 ? 13.655 -2.537 -17.271 1.00 95.75 125 ALA A N 1
ATOM 920 C CA . ALA A 1 125 ? 12.231 -2.435 -16.950 1.00 95.75 125 ALA A CA 1
ATOM 921 C C . ALA A 1 125 ? 11.524 -3.801 -16.904 1.00 95.75 125 ALA A C 1
ATOM 923 O O . ALA A 1 125 ? 10.708 -4.041 -16.020 1.00 95.75 125 ALA A O 1
ATOM 924 N N . LYS A 1 126 ? 11.883 -4.732 -17.799 1.00 96.38 126 LYS A N 1
ATOM 925 C CA . LYS A 1 126 ? 11.305 -6.084 -17.843 1.00 96.38 126 LYS A CA 1
ATOM 926 C C . LYS A 1 126 ? 11.702 -6.921 -16.625 1.00 96.38 126 LYS A C 1
ATOM 928 O O . LYS A 1 126 ? 10.853 -7.552 -16.010 1.00 96.38 126 LYS A O 1
ATOM 933 N N . THR A 1 127 ? 12.978 -6.893 -16.233 1.00 95.38 127 THR A N 1
ATOM 934 C CA . THR A 1 127 ? 13.456 -7.571 -15.015 1.00 95.38 127 THR A CA 1
ATOM 935 C C . THR A 1 127 ? 12.780 -7.007 -13.767 1.00 95.38 127 THR A C 1
ATOM 937 O O . THR A 1 127 ? 12.346 -7.772 -12.909 1.00 95.38 127 THR A O 1
ATOM 940 N N . LEU A 1 128 ? 12.647 -5.680 -13.678 1.00 95.25 128 LEU A N 1
ATOM 941 C CA . LEU A 1 128 ? 11.879 -5.037 -12.611 1.00 95.25 128 LEU A CA 1
ATOM 942 C C . LEU A 1 128 ? 10.414 -5.467 -12.615 1.00 95.25 128 LEU A C 1
ATOM 944 O O . LEU A 1 128 ? 9.853 -5.739 -11.559 1.00 95.25 128 LEU A O 1
ATOM 948 N N . GLY A 1 129 ? 9.826 -5.554 -13.802 1.00 96.69 129 GLY A N 1
ATOM 949 C CA . GLY A 1 129 ? 8.472 -6.027 -14.024 1.00 96.69 129 GLY A CA 1
ATOM 950 C C . GLY A 1 129 ? 8.233 -7.419 -13.459 1.00 96.69 129 GLY A C 1
ATOM 951 O O . GLY A 1 129 ? 7.303 -7.632 -12.684 1.00 96.69 129 GLY A O 1
ATOM 952 N N . SER A 1 130 ? 9.149 -8.349 -13.739 1.00 97.00 130 SER A N 1
ATOM 953 C CA . SER A 1 130 ? 9.119 -9.692 -13.157 1.00 97.00 130 SER A CA 1
ATOM 954 C C . SER A 1 130 ? 9.272 -9.687 -11.634 1.00 97.00 130 SER A C 1
ATOM 956 O O . SER A 1 130 ? 8.608 -10.468 -10.956 1.00 97.00 130 SER A O 1
ATOM 958 N N . HIS A 1 131 ? 10.089 -8.792 -11.064 1.00 95.94 131 HIS A N 1
ATOM 959 C CA . HIS A 1 131 ? 10.161 -8.633 -9.608 1.00 95.94 131 HIS A CA 1
ATOM 960 C C . HIS A 1 131 ? 8.828 -8.126 -9.038 1.00 95.94 131 HIS A C 1
ATOM 962 O O . HIS A 1 131 ? 8.331 -8.698 -8.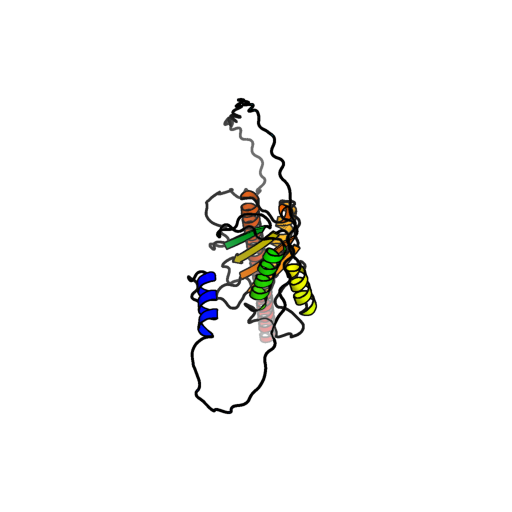070 1.00 95.94 131 HIS A O 1
ATOM 968 N N . ALA A 1 132 ? 8.226 -7.091 -9.629 1.00 97.31 132 ALA A N 1
ATOM 969 C CA . ALA A 1 132 ? 6.933 -6.559 -9.199 1.00 97.31 132 ALA A CA 1
ATOM 970 C C . ALA A 1 132 ? 5.832 -7.632 -9.283 1.00 97.31 132 ALA A C 1
ATOM 972 O O . ALA A 1 132 ? 5.154 -7.890 -8.290 1.00 97.31 132 ALA A O 1
ATOM 973 N N . SER A 1 133 ? 5.741 -8.345 -10.410 1.00 97.69 133 SER A N 1
ATOM 974 C CA . SER A 1 133 ? 4.819 -9.471 -10.616 1.00 97.69 133 SER A CA 1
ATOM 975 C C . SER A 1 133 ? 5.004 -10.591 -9.589 1.00 97.69 133 SER A C 1
ATOM 977 O O . SER A 1 133 ? 4.015 -11.176 -9.144 1.00 97.69 133 SER A O 1
ATOM 979 N N . ALA A 1 134 ? 6.243 -10.916 -9.211 1.00 96.75 134 ALA A N 1
ATOM 980 C CA . ALA A 1 134 ? 6.508 -11.929 -8.192 1.00 96.75 134 ALA A CA 1
ATOM 981 C C . ALA A 1 134 ? 5.998 -11.490 -6.811 1.00 96.75 134 ALA A C 1
ATOM 983 O O . ALA A 1 134 ? 5.526 -12.318 -6.038 1.00 96.75 134 ALA A O 1
ATOM 984 N N . ASN A 1 135 ? 6.037 -10.189 -6.513 1.00 96.25 135 ASN A N 1
ATOM 985 C CA . ASN A 1 135 ? 5.518 -9.663 -5.250 1.00 96.25 135 ASN A CA 1
ATOM 986 C C . ASN A 1 135 ? 4.002 -9.587 -5.244 1.00 96.25 135 ASN A C 1
ATOM 988 O O . ASN A 1 135 ? 3.399 -9.979 -4.257 1.00 96.25 135 ASN A O 1
ATOM 992 N N . LEU A 1 136 ? 3.396 -9.207 -6.367 1.00 97.00 136 LEU A N 1
ATOM 993 C CA . LEU A 1 136 ? 1.954 -9.319 -6.549 1.00 97.00 136 LEU A CA 1
ATOM 994 C C . LEU A 1 136 ? 1.476 -10.775 -6.371 1.00 97.00 136 LEU A C 1
ATOM 996 O O . LEU A 1 136 ? 0.467 -11.032 -5.727 1.00 97.00 136 LEU A O 1
ATOM 1000 N N . SER A 1 137 ? 2.242 -11.748 -6.877 1.00 96.38 137 SER A N 1
ATOM 1001 C CA . SER A 1 137 ? 1.957 -13.179 -6.673 1.00 96.38 137 SER A CA 1
ATOM 1002 C C . SER A 1 137 ? 2.135 -13.617 -5.221 1.00 96.38 137 SER A C 1
ATOM 1004 O O . SER A 1 137 ? 1.383 -14.456 -4.739 1.00 96.38 137 SER A O 1
ATOM 1006 N N . TYR A 1 138 ? 3.119 -13.068 -4.511 1.00 94.25 138 TYR A N 1
ATOM 1007 C CA . TYR A 1 138 ? 3.284 -13.326 -3.083 1.00 94.25 138 TYR A CA 1
ATOM 1008 C C . TYR A 1 138 ? 2.093 -12.788 -2.279 1.00 94.25 138 TYR A C 1
ATOM 1010 O O . TYR A 1 138 ? 1.523 -13.540 -1.494 1.00 94.25 138 TYR A O 1
ATOM 1018 N N . MET A 1 139 ? 1.698 -11.537 -2.532 1.00 95.06 139 MET A N 1
ATOM 1019 C CA . MET A 1 139 ? 0.557 -10.873 -1.895 1.00 95.06 139 MET A CA 1
ATOM 1020 C C . MET A 1 139 ? -0.741 -11.662 -2.084 1.00 95.06 139 MET A C 1
ATOM 1022 O O . MET A 1 139 ? -1.466 -11.856 -1.118 1.00 95.06 139 MET A O 1
ATOM 1026 N N . GLU A 1 140 ? -0.985 -12.159 -3.298 1.00 93.38 140 GLU A N 1
ATOM 1027 C CA . GLU A 1 140 ? -2.180 -12.936 -3.640 1.00 93.38 140 GLU A CA 1
ATOM 1028 C C . GLU A 1 140 ? -2.240 -14.293 -2.931 1.00 93.38 140 GLU A C 1
ATOM 1030 O O . GLU A 1 140 ? -3.290 -14.711 -2.451 1.00 93.38 140 GLU A O 1
ATOM 1035 N N . ASN A 1 141 ? -1.111 -15.003 -2.879 1.00 89.62 141 ASN A N 1
ATOM 1036 C CA . ASN A 1 141 ? -1.067 -16.382 -2.391 1.00 89.62 141 ASN A CA 1
ATOM 1037 C C . ASN A 1 141 ? -1.030 -16.505 -0.857 1.00 89.62 141 ASN A C 1
ATOM 1039 O O . ASN A 1 141 ? -1.054 -17.626 -0.354 1.00 89.62 141 ASN A O 1
ATOM 1043 N N . HIS A 1 142 ? -0.928 -15.395 -0.122 1.00 83.69 142 HIS A N 1
ATOM 1044 C CA . HIS A 1 142 ? -0.807 -15.384 1.339 1.00 83.69 142 HIS A CA 1
ATOM 1045 C C . HIS A 1 142 ? -1.936 -14.571 1.983 1.00 83.69 142 HIS A C 1
ATOM 1047 O O . HIS A 1 142 ? -2.468 -13.645 1.374 1.00 83.69 142 HIS A O 1
ATOM 1053 N N . GLY A 1 143 ? -2.261 -14.898 3.237 1.00 65.81 143 GLY A N 1
ATOM 1054 C CA . GLY A 1 143 ? -2.812 -13.906 4.152 1.00 65.81 143 GLY A CA 1
ATOM 1055 C C . GLY A 1 143 ? -4.303 -13.620 4.233 1.00 65.81 143 GLY A C 1
ATOM 1056 O O . GLY A 1 143 ? -4.635 -12.637 4.860 1.00 65.81 143 GLY A O 1
ATOM 1057 N N . ALA A 1 144 ? -5.246 -14.409 3.735 1.00 70.56 144 ALA A N 1
ATOM 1058 C CA . ALA A 1 144 ? -6.658 -14.077 3.987 1.00 70.56 144 ALA A CA 1
ATOM 1059 C C . ALA A 1 144 ? -7.466 -15.282 4.461 1.00 70.56 144 ALA A C 1
ATOM 1061 O O . ALA A 1 144 ? -8.164 -15.921 3.681 1.00 70.56 144 ALA A O 1
ATOM 1062 N N . ARG A 1 145 ? -7.338 -15.620 5.751 1.00 69.94 145 ARG A N 1
ATOM 1063 C CA . ARG A 1 145 ? -8.033 -16.783 6.350 1.00 69.94 145 ARG A CA 1
ATOM 1064 C C . ARG A 1 145 ? -9.531 -16.570 6.554 1.00 69.94 145 ARG A C 1
ATOM 1066 O O . ARG A 1 145 ? -10.281 -17.525 6.702 1.00 69.94 145 ARG A O 1
ATOM 1073 N N . ASP A 1 146 ? -9.925 -15.318 6.590 1.00 75.75 146 ASP A N 1
ATOM 1074 C CA . ASP A 1 146 ? -11.229 -14.777 6.951 1.00 75.75 146 ASP A CA 1
ATOM 1075 C C . ASP A 1 146 ? -11.917 -14.103 5.756 1.00 75.75 146 ASP A C 1
ATOM 1077 O O . ASP A 1 146 ? -13.004 -13.555 5.904 1.00 75.75 146 ASP A O 1
ATOM 1081 N N . LEU A 1 147 ? -11.330 -14.188 4.556 1.00 80.69 147 LEU A N 1
ATOM 1082 C CA . LEU A 1 147 ? -12.074 -13.934 3.327 1.00 80.69 147 LEU A CA 1
ATOM 1083 C C . LEU A 1 147 ? -12.872 -15.174 2.936 1.00 80.69 147 LEU A C 1
ATOM 1085 O O . LEU A 1 147 ? -12.349 -16.290 2.904 1.00 80.69 147 LEU A O 1
ATOM 1089 N N . GLU A 1 148 ? -14.130 -14.961 2.555 1.00 75.44 148 GLU A N 1
ATOM 1090 C CA . GLU A 1 148 ? -14.908 -16.001 1.897 1.00 75.44 148 GLU A CA 1
ATOM 1091 C C . GLU A 1 148 ? -14.202 -16.449 0.615 1.00 75.44 148 GLU A C 1
ATOM 1093 O O . GLU A 1 148 ? -13.707 -15.638 -0.183 1.00 75.44 148 GLU A O 1
ATOM 1098 N N . ASN A 1 149 ? -14.164 -17.768 0.422 1.00 76.94 149 ASN A N 1
ATOM 1099 C CA . ASN A 1 149 ? -13.550 -18.376 -0.743 1.00 76.94 149 ASN A CA 1
ATOM 1100 C C . ASN A 1 149 ? -14.430 -18.138 -1.977 1.00 76.94 149 ASN A C 1
ATOM 1102 O O . ASN A 1 149 ? -15.255 -18.974 -2.346 1.00 76.94 149 ASN A O 1
ATOM 1106 N N . ASN A 1 150 ? -14.258 -16.973 -2.596 1.00 83.44 150 ASN A N 1
ATOM 1107 C CA . ASN A 1 150 ? -14.884 -16.626 -3.858 1.00 83.44 150 ASN A CA 1
ATOM 1108 C C . ASN A 1 150 ? -13.884 -16.851 -5.008 1.00 83.44 150 ASN A C 1
ATOM 1110 O O . ASN A 1 150 ? -12.909 -16.102 -5.116 1.00 83.44 150 ASN A O 1
ATOM 1114 N N . PRO A 1 151 ? -14.113 -17.840 -5.893 1.00 83.50 151 PRO A N 1
ATOM 1115 C CA . PRO A 1 151 ? -13.171 -18.174 -6.956 1.00 83.50 151 PRO A CA 1
ATOM 1116 C C . PRO A 1 151 ? -13.019 -17.072 -8.015 1.00 83.50 151 PRO A C 1
ATOM 1118 O O . PRO A 1 151 ? -12.035 -17.100 -8.752 1.00 83.50 151 PRO A O 1
ATOM 1121 N N . SER A 1 152 ? -13.949 -16.111 -8.110 1.00 91.44 152 SER A N 1
ATOM 1122 C CA . SER A 1 152 ? -13.863 -15.011 -9.081 1.00 91.44 152 SER A CA 1
ATOM 1123 C C . SER A 1 152 ? -13.053 -13.809 -8.588 1.00 91.44 152 SER A C 1
ATOM 1125 O O . SER A 1 152 ? -12.640 -12.988 -9.409 1.00 91.44 152 SER A O 1
ATOM 1127 N N . LEU A 1 153 ? -12.786 -13.712 -7.282 1.00 92.94 153 LEU A N 1
ATOM 1128 C CA . LEU A 1 153 ? -12.096 -12.577 -6.669 1.00 92.94 153 LEU A CA 1
ATOM 1129 C C . LEU A 1 153 ? -10.681 -12.950 -6.228 1.00 92.94 153 LEU A C 1
ATOM 1131 O O . LEU A 1 153 ? -10.429 -14.016 -5.667 1.00 92.94 153 LEU A O 1
ATOM 1135 N N . SER A 1 154 ? -9.745 -12.040 -6.459 1.00 93.31 154 SER A N 1
ATOM 1136 C CA . SER A 1 154 ? -8.388 -12.105 -5.919 1.00 93.31 154 SER A CA 1
ATOM 1137 C C . SER A 1 154 ? -8.358 -11.656 -4.452 1.00 93.31 154 SER A C 1
ATOM 1139 O O . SER A 1 154 ? -9.341 -11.128 -3.929 1.00 93.31 154 SER A O 1
ATOM 1141 N N . ASN A 1 155 ? -7.247 -11.882 -3.761 1.00 93.62 155 ASN A N 1
ATOM 1142 C CA . ASN A 1 155 ? -6.967 -11.308 -2.441 1.00 93.62 155 ASN A CA 1
ATOM 1143 C C . ASN A 1 155 ? -6.394 -9.883 -2.542 1.00 93.62 155 ASN A C 1
ATOM 1145 O O . ASN A 1 155 ? -6.075 -9.271 -1.521 1.00 93.62 155 ASN A O 1
ATOM 1149 N N . ILE A 1 156 ? -6.234 -9.372 -3.765 1.00 96.00 156 ILE A N 1
ATOM 1150 C CA . ILE A 1 156 ? -5.719 -8.041 -4.044 1.00 96.00 156 ILE A CA 1
ATOM 1151 C C . ILE A 1 156 ? -6.870 -7.039 -4.091 1.00 96.00 156 ILE A C 1
ATOM 1153 O O . ILE A 1 156 ? -7.876 -7.261 -4.760 1.00 96.00 156 ILE A O 1
ATOM 1157 N N . TYR A 1 157 ? -6.674 -5.923 -3.408 1.00 97.12 157 TYR A N 1
ATOM 1158 C CA . TYR A 1 157 ? -7.510 -4.737 -3.436 1.00 97.12 157 TYR A CA 1
ATOM 1159 C C . TYR A 1 157 ? -6.920 -3.701 -4.392 1.00 97.12 157 TYR A C 1
ATOM 1161 O O . TYR A 1 157 ? -5.692 -3.541 -4.473 1.00 97.12 157 TYR A O 1
ATOM 1169 N N . ASP A 1 158 ? -7.799 -3.005 -5.101 1.00 97.56 158 ASP A N 1
ATOM 1170 C CA . ASP A 1 158 ? -7.461 -1.833 -5.903 1.00 97.56 158 ASP A CA 1
ATOM 1171 C C . ASP A 1 158 ? -7.394 -0.544 -5.059 1.00 97.56 158 ASP A C 1
ATOM 1173 O O . ASP A 1 158 ? -7.482 -0.568 -3.831 1.00 97.56 158 ASP A O 1
ATOM 1177 N N . GLU A 1 159 ? -7.189 0.598 -5.719 1.00 96.06 159 GLU A N 1
ATOM 1178 C CA . GLU A 1 159 ? -7.069 1.915 -5.075 1.00 96.06 159 GLU A CA 1
ATOM 1179 C C . GLU A 1 159 ? -8.382 2.399 -4.440 1.00 96.06 159 GLU A C 1
ATOM 1181 O O . GLU A 1 159 ? -8.344 3.230 -3.531 1.00 96.06 159 GLU A O 1
ATOM 1186 N N . ASP A 1 160 ? -9.523 1.863 -4.877 1.00 96.88 160 ASP A N 1
ATOM 1187 C CA . ASP A 1 160 ? -10.848 2.182 -4.342 1.00 96.88 160 ASP A CA 1
ATOM 1188 C C . ASP A 1 160 ? -11.198 1.308 -3.127 1.00 96.88 160 ASP A C 1
ATOM 1190 O O . ASP A 1 160 ? -12.096 1.644 -2.353 1.00 96.88 160 ASP A O 1
ATOM 1194 N N . GLY A 1 161 ? -10.399 0.269 -2.873 1.00 96.44 161 GLY A N 1
ATOM 1195 C CA . GLY A 1 161 ? -10.550 -0.644 -1.745 1.00 96.44 161 GLY A CA 1
ATOM 1196 C C . GLY A 1 161 ? -11.477 -1.812 -2.026 1.00 96.44 161 GLY A C 1
ATOM 1197 O O . GLY A 1 161 ? -11.908 -2.485 -1.089 1.00 96.44 161 GLY A O 1
ATOM 1198 N N . GLU A 1 162 ? -11.719 -2.088 -3.304 1.00 96.25 162 GLU A N 1
ATOM 1199 C CA . GLU A 1 162 ? -12.493 -3.226 -3.768 1.00 96.25 162 GLU A CA 1
ATOM 1200 C C . GLU A 1 162 ? -11.567 -4.379 -4.155 1.00 96.25 162 GLU A C 1
ATOM 1202 O O . GLU A 1 162 ? -10.461 -4.188 -4.672 1.00 96.25 162 GLU A O 1
ATOM 1207 N N . ARG A 1 163 ? -12.007 -5.616 -3.901 1.00 94.62 163 ARG A N 1
ATOM 1208 C CA . ARG A 1 163 ? -11.250 -6.802 -4.320 1.00 94.62 163 ARG A CA 1
ATOM 1209 C C . ARG A 1 163 ? -11.276 -6.909 -5.840 1.00 94.62 163 ARG A C 1
ATOM 1211 O O . ARG A 1 163 ? -12.340 -7.072 -6.433 1.00 94.62 163 ARG A O 1
ATOM 1218 N N . MET A 1 164 ? -10.100 -6.939 -6.457 1.00 95.62 164 MET A N 1
ATOM 1219 C CA . MET A 1 164 ? -9.961 -7.146 -7.895 1.00 95.62 164 MET A CA 1
ATOM 1220 C C . MET A 1 164 ? -10.464 -8.536 -8.282 1.00 95.62 164 MET A C 1
ATOM 1222 O O . MET A 1 164 ? -10.219 -9.522 -7.573 1.00 95.62 164 MET A O 1
ATOM 1226 N N . SER A 1 165 ? -11.080 -8.653 -9.453 1.00 96.69 165 SER A N 1
ATOM 1227 C CA . SER A 1 165 ? -11.354 -9.955 -10.059 1.00 96.69 165 SER A CA 1
ATOM 1228 C C . SER A 1 165 ? -10.057 -10.699 -10.411 1.00 96.69 165 SER A C 1
ATOM 1230 O O . SER A 1 165 ? -8.989 -10.103 -10.588 1.00 96.69 165 SER A O 1
ATOM 1232 N N . LYS A 1 166 ? -10.130 -12.029 -10.552 1.00 95.06 166 LYS A N 1
ATOM 1233 C CA . LYS A 1 166 ? -8.983 -12.838 -11.011 1.00 95.06 166 LYS A CA 1
ATOM 1234 C C . LYS A 1 166 ? -8.478 -12.416 -12.396 1.00 95.06 166 LYS A C 1
ATOM 1236 O O . LYS A 1 166 ? -7.272 -12.462 -12.635 1.00 95.06 166 LYS A O 1
ATOM 1241 N N . ASP A 1 167 ? -9.373 -11.972 -13.276 1.00 97.19 167 ASP A N 1
ATOM 1242 C CA . ASP A 1 167 ? -9.015 -11.505 -14.618 1.00 97.19 167 ASP A CA 1
ATOM 1243 C C . ASP A 1 167 ? -8.251 -10.175 -14.567 1.00 97.19 167 ASP A C 1
ATOM 1245 O O . ASP A 1 167 ? -7.224 -10.021 -15.233 1.00 97.19 167 ASP A O 1
ATOM 1249 N N . GLU A 1 168 ? -8.696 -9.227 -13.738 1.00 97.94 168 GLU A N 1
ATOM 1250 C CA . GLU A 1 168 ? -7.982 -7.964 -13.512 1.00 97.94 168 GLU A CA 1
ATOM 1251 C C . GLU A 1 168 ? -6.614 -8.197 -12.869 1.00 97.94 168 GLU A C 1
ATOM 1253 O O . GLU A 1 168 ? -5.625 -7.582 -13.274 1.00 97.94 168 GLU A O 1
ATOM 1258 N N . TYR A 1 169 ? -6.539 -9.126 -11.915 1.00 97.00 169 TYR A N 1
ATOM 1259 C CA . TYR A 1 169 ? -5.290 -9.548 -11.293 1.00 97.00 169 TYR A CA 1
ATOM 1260 C C . TYR A 1 169 ? -4.294 -10.112 -12.319 1.00 97.00 169 TYR A C 1
ATOM 1262 O O . TYR A 1 169 ? -3.140 -9.672 -12.377 1.00 97.00 169 TYR A O 1
ATOM 1270 N N . GLU A 1 170 ? -4.716 -11.064 -13.159 1.00 97.69 170 GLU A N 1
ATOM 1271 C CA . GLU A 1 170 ? -3.836 -11.657 -14.173 1.00 97.69 170 GLU A CA 1
ATOM 1272 C C . GLU A 1 170 ? -3.438 -10.632 -15.242 1.00 97.69 170 GLU A C 1
ATOM 1274 O O . GLU A 1 170 ? -2.285 -10.621 -15.683 1.00 97.69 170 GLU A O 1
ATOM 1279 N N . LYS A 1 171 ? -4.335 -9.709 -15.609 1.00 98.19 171 LYS A N 1
ATOM 1280 C CA . LYS A 1 171 ? -4.008 -8.595 -16.504 1.00 98.19 171 LYS A CA 1
ATOM 1281 C C . LYS A 1 171 ? -2.946 -7.676 -15.900 1.00 98.19 171 LYS A C 1
ATOM 1283 O O . LYS A 1 171 ? -1.936 -7.417 -16.549 1.00 98.19 171 LYS A O 1
ATOM 1288 N N . LEU A 1 172 ? -3.111 -7.249 -14.648 1.00 97.81 172 LEU A N 1
ATOM 1289 C CA . LEU A 1 172 ? -2.114 -6.428 -13.955 1.00 97.81 172 LEU A CA 1
ATOM 1290 C C . LEU A 1 172 ? -0.760 -7.142 -13.894 1.00 97.81 172 LEU A C 1
ATOM 1292 O O . LEU A 1 172 ? 0.287 -6.552 -14.151 1.00 97.81 172 LEU A O 1
ATOM 1296 N N . LYS A 1 173 ? -0.761 -8.438 -13.595 1.00 97.69 173 LYS A N 1
ATOM 1297 C CA . LYS A 1 173 ? 0.451 -9.258 -13.568 1.00 97.69 173 LYS A CA 1
ATOM 1298 C C . LYS A 1 173 ? 1.136 -9.327 -14.936 1.00 97.69 173 LYS A C 1
ATOM 1300 O O . LYS A 1 173 ? 2.368 -9.267 -15.003 1.00 97.69 173 LYS A O 1
ATOM 1305 N N . GLN A 1 174 ? 0.376 -9.440 -16.024 1.00 98.00 174 GLN A N 1
ATOM 1306 C CA . GLN A 1 174 ? 0.905 -9.375 -17.390 1.00 98.00 174 GLN A CA 1
ATOM 1307 C C . GLN A 1 174 ? 1.487 -7.990 -17.702 1.00 98.00 174 GLN A C 1
ATOM 1309 O O . GLN A 1 174 ? 2.619 -7.915 -18.184 1.00 98.00 174 GLN A O 1
ATOM 1314 N N . ASP A 1 175 ? 0.778 -6.917 -17.347 1.00 97.50 175 ASP A N 1
ATOM 1315 C CA . ASP A 1 175 ? 1.224 -5.532 -17.537 1.00 97.50 175 ASP A CA 1
ATOM 1316 C C . ASP A 1 175 ? 2.535 -5.259 -16.784 1.00 97.50 175 ASP A C 1
ATOM 1318 O O . ASP A 1 175 ? 3.488 -4.720 -17.350 1.00 97.50 175 ASP A O 1
ATOM 1322 N N . LEU A 1 176 ? 2.645 -5.722 -15.533 1.00 97.38 176 LEU A N 1
ATOM 1323 C CA . LEU A 1 176 ? 3.889 -5.646 -14.769 1.00 97.38 176 LEU A CA 1
ATOM 1324 C C . LEU A 1 176 ? 5.021 -6.397 -15.481 1.00 97.38 176 LEU A C 1
ATOM 1326 O O . LEU A 1 176 ? 6.111 -5.852 -15.622 1.00 97.38 176 LEU A O 1
ATOM 1330 N N . ASN A 1 177 ? 4.781 -7.617 -15.974 1.00 97.19 177 ASN A N 1
ATOM 1331 C CA . ASN A 1 177 ? 5.792 -8.413 -16.684 1.00 97.19 177 ASN A CA 1
ATOM 1332 C C . ASN A 1 177 ? 6.218 -7.827 -18.038 1.00 97.19 177 ASN A C 1
ATOM 1334 O O . ASN A 1 177 ? 7.336 -8.104 -18.490 1.00 97.19 177 ASN A O 1
ATOM 1338 N N . ALA A 1 178 ? 5.369 -7.023 -18.683 1.00 97.06 178 ALA A N 1
ATOM 1339 C CA . ALA A 1 178 ? 5.743 -6.271 -19.879 1.00 97.06 178 ALA A CA 1
ATOM 1340 C C . ALA A 1 178 ? 6.834 -5.230 -19.565 1.00 97.06 178 ALA A C 1
ATOM 1342 O O . ALA A 1 178 ? 7.725 -4.995 -20.385 1.00 97.06 178 ALA A O 1
ATOM 1343 N N . GLY A 1 179 ? 6.829 -4.699 -18.342 1.00 96.00 179 GLY A N 1
ATOM 1344 C CA . GLY A 1 179 ? 7.915 -3.924 -17.761 1.00 96.00 179 GLY A CA 1
ATOM 1345 C C . GLY A 1 179 ? 7.421 -2.710 -16.985 1.00 96.00 179 GLY A C 1
ATOM 1346 O O . GLY A 1 179 ? 6.402 -2.111 -17.310 1.00 96.00 179 GLY A O 1
ATOM 1347 N N . VAL A 1 180 ? 8.192 -2.317 -15.971 1.00 95.56 180 VAL A N 1
ATOM 1348 C CA . VAL A 1 180 ? 7.927 -1.123 -15.157 1.00 95.56 180 VAL A CA 1
ATOM 1349 C C . VAL A 1 180 ? 9.204 -0.322 -14.942 1.00 95.56 180 VAL A C 1
ATOM 1351 O O . VAL A 1 180 ? 10.284 -0.886 -14.753 1.00 95.56 180 VAL A O 1
ATOM 1354 N N . ASP A 1 181 ? 9.080 1.003 -14.935 1.00 95.12 181 ASP A N 1
ATOM 1355 C CA . ASP A 1 181 ? 10.210 1.906 -14.695 1.00 95.12 181 ASP A CA 1
ATOM 1356 C C . ASP A 1 181 ? 10.707 1.810 -13.252 1.00 95.12 181 ASP A C 1
ATOM 1358 O O . ASP A 1 181 ? 11.915 1.800 -12.986 1.00 95.12 181 ASP A O 1
ATOM 1362 N N . A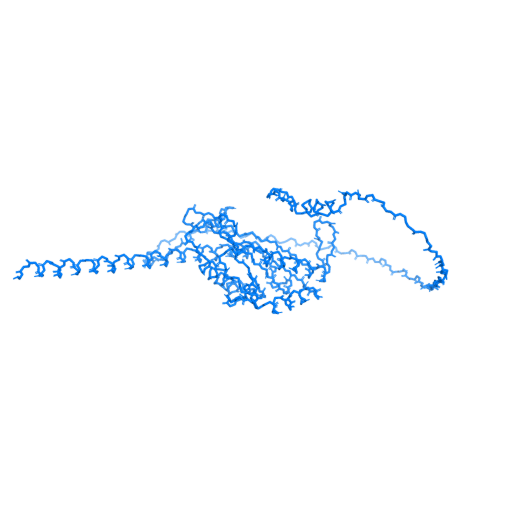LA A 1 182 ? 9.769 1.754 -12.310 1.00 96.06 182 ALA A N 1
ATOM 1363 C CA . ALA A 1 182 ? 10.042 1.576 -10.901 1.00 96.06 182 ALA A CA 1
ATOM 1364 C C . ALA A 1 182 ? 8.846 0.951 -10.185 1.00 96.06 182 ALA A C 1
ATOM 1366 O O . ALA A 1 182 ? 7.699 1.057 -10.624 1.00 96.06 182 ALA A O 1
ATOM 1367 N N . PHE A 1 183 ? 9.124 0.336 -9.041 1.00 97.25 183 PHE A N 1
ATOM 1368 C CA . PHE A 1 183 ? 8.090 -0.076 -8.108 1.00 97.25 183 PHE A CA 1
ATOM 1369 C C . PHE A 1 183 ? 8.579 0.078 -6.665 1.00 97.25 183 PHE A C 1
ATOM 1371 O O . PHE A 1 183 ? 9.781 0.121 -6.372 1.00 97.25 183 PHE A O 1
ATOM 1378 N N . ARG A 1 184 ? 7.625 0.158 -5.745 1.00 97.19 184 ARG A N 1
ATOM 1379 C CA . ARG A 1 184 ? 7.846 0.208 -4.307 1.00 97.19 184 ARG A CA 1
ATOM 1380 C C . ARG A 1 184 ? 6.957 -0.816 -3.632 1.00 97.19 184 ARG A C 1
ATOM 1382 O O . ARG A 1 184 ? 5.777 -0.910 -3.932 1.00 97.19 184 ARG A O 1
ATOM 1389 N N . ARG A 1 185 ? 7.538 -1.553 -2.696 1.00 96.88 185 ARG A N 1
ATOM 1390 C CA . ARG A 1 185 ? 6.812 -2.449 -1.797 1.00 96.88 185 ARG A CA 1
ATOM 1391 C C . ARG A 1 185 ? 6.800 -1.832 -0.426 1.00 96.88 185 ARG A C 1
ATOM 1393 O O . ARG A 1 185 ? 7.871 -1.465 0.057 1.00 96.88 185 ARG A O 1
ATOM 1400 N N . THR A 1 186 ? 5.637 -1.741 0.185 1.00 97.81 186 THR A N 1
ATOM 1401 C CA . THR A 1 186 ? 5.476 -1.218 1.535 1.00 97.81 186 THR A CA 1
ATOM 1402 C C . THR A 1 186 ? 4.696 -2.229 2.355 1.00 97.81 186 THR A C 1
ATOM 1404 O O . THR A 1 186 ? 3.665 -2.702 1.907 1.00 97.81 186 THR A O 1
ATOM 1407 N N . VAL A 1 187 ? 5.185 -2.543 3.548 1.00 96.88 187 VAL A N 1
ATOM 1408 C CA . VAL A 1 187 ? 4.414 -3.240 4.578 1.00 96.88 187 VAL A CA 1
ATOM 1409 C C . VAL A 1 187 ? 3.959 -2.209 5.598 1.00 96.88 187 VAL A C 1
ATOM 1411 O O . VAL A 1 187 ? 4.796 -1.422 6.058 1.00 96.88 187 VAL A O 1
ATOM 1414 N N . ILE A 1 188 ? 2.665 -2.207 5.907 1.00 96.94 188 ILE A N 1
ATOM 1415 C CA . ILE A 1 188 ? 2.040 -1.389 6.946 1.00 96.94 188 ILE A CA 1
ATOM 1416 C C . ILE A 1 188 ? 1.537 -2.333 8.034 1.00 96.94 188 ILE A C 1
ATOM 1418 O O . ILE A 1 188 ? 0.645 -3.140 7.792 1.00 96.94 188 ILE A O 1
ATOM 1422 N N . ASP A 1 189 ? 2.128 -2.217 9.214 1.00 94.69 189 ASP A N 1
ATOM 1423 C CA . ASP A 1 189 ? 1.749 -2.942 10.422 1.00 94.69 189 ASP A CA 1
ATOM 1424 C C . ASP A 1 189 ? 1.618 -1.917 11.553 1.00 94.69 189 ASP A C 1
ATOM 1426 O O . ASP A 1 189 ? 2.531 -1.124 11.803 1.00 94.69 189 ASP A O 1
ATOM 1430 N N . VAL A 1 190 ? 0.452 -1.881 12.188 1.00 91.56 190 VAL A N 1
ATOM 1431 C CA . VAL A 1 190 ? 0.108 -0.898 13.222 1.00 91.56 190 VAL A CA 1
ATOM 1432 C C . VAL A 1 190 ? 0.116 -1.480 14.634 1.00 91.56 190 VAL A C 1
ATOM 1434 O O . VAL A 1 190 ? -0.007 -0.716 15.595 1.00 91.56 190 VAL A O 1
ATOM 1437 N N . GLY A 1 191 ? 0.278 -2.802 14.773 1.00 87.56 191 GLY A N 1
ATOM 1438 C CA . GLY A 1 191 ? 0.299 -3.507 16.057 1.00 87.56 191 GLY A CA 1
ATOM 1439 C C . GLY A 1 191 ? -0.962 -3.337 16.914 1.00 87.56 191 GLY A C 1
ATOM 1440 O O . GLY A 1 191 ? -0.901 -3.536 18.128 1.00 87.56 191 GLY A O 1
ATOM 1441 N N . GLN A 1 192 ? -2.078 -2.896 16.321 1.00 85.88 192 GLN A N 1
ATOM 1442 C CA . GLN A 1 192 ? -3.360 -2.738 17.006 1.00 85.88 192 GLN A CA 1
ATOM 1443 C C . GLN A 1 192 ? -4.203 -3.984 16.747 1.00 85.88 192 GLN A C 1
ATOM 1445 O O . GLN A 1 192 ? -4.645 -4.202 15.624 1.00 85.88 192 GLN A O 1
ATOM 1450 N N . SER A 1 193 ? -4.450 -4.777 17.788 1.00 84.94 193 SER A N 1
ATOM 1451 C CA . SER A 1 193 ? -5.338 -5.945 17.716 1.00 84.94 193 SER A CA 1
ATOM 1452 C C . SER A 1 193 ? -6.805 -5.584 17.496 1.00 84.94 193 SER A C 1
ATOM 1454 O O . SER A 1 193 ? -7.587 -6.442 17.105 1.00 84.94 193 SER A O 1
ATOM 1456 N N . ASP A 1 194 ? -7.169 -4.337 17.797 1.00 84.88 194 ASP A N 1
ATOM 1457 C CA . ASP A 1 194 ? -8.550 -3.850 17.775 1.00 84.88 194 ASP A CA 1
ATOM 1458 C C . ASP A 1 194 ? -8.991 -3.406 16.371 1.00 84.88 194 ASP A C 1
ATOM 1460 O O . ASP A 1 194 ? -10.151 -3.056 16.179 1.00 84.88 194 ASP A O 1
ATOM 1464 N N . LEU A 1 195 ? -8.070 -3.392 15.400 1.00 89.94 195 LEU A N 1
ATOM 1465 C CA . LEU A 1 195 ? -8.384 -3.082 14.010 1.00 89.94 195 LEU A CA 1
ATOM 1466 C C . LEU A 1 195 ? -8.627 -4.375 13.245 1.00 89.94 195 LEU A C 1
ATOM 1468 O O . LEU A 1 195 ? -7.779 -5.271 13.235 1.00 89.94 195 LEU A O 1
ATOM 1472 N N . ASP A 1 196 ? -9.772 -4.451 12.585 1.00 91.56 196 ASP A N 1
ATOM 1473 C CA . ASP A 1 196 ? -10.091 -5.562 11.703 1.00 91.56 196 ASP A CA 1
ATOM 1474 C C . ASP A 1 196 ? -9.628 -5.293 10.258 1.00 91.56 196 ASP A C 1
ATOM 1476 O O . ASP A 1 196 ? -8.839 -4.384 9.967 1.00 91.56 196 ASP A O 1
ATOM 1480 N N . ARG A 1 197 ? -10.067 -6.134 9.318 1.00 92.44 197 ARG A N 1
ATOM 1481 C CA . ARG A 1 197 ? -9.745 -5.947 7.901 1.00 92.44 197 ARG A CA 1
ATOM 1482 C C . ARG A 1 197 ? -10.321 -4.666 7.333 1.00 92.44 197 ARG A C 1
ATOM 1484 O O . ARG A 1 197 ? -9.637 -4.054 6.517 1.00 92.44 197 ARG A O 1
ATOM 1491 N N . ASP A 1 198 ? -11.556 -4.327 7.662 1.00 93.50 198 ASP A N 1
ATOM 1492 C CA . ASP A 1 198 ? -12.240 -3.194 7.049 1.00 93.50 198 ASP A CA 1
ATOM 1493 C C . ASP A 1 198 ? -11.595 -1.897 7.543 1.00 93.50 198 ASP A C 1
ATOM 1495 O O . ASP A 1 198 ? -11.308 -1.002 6.741 1.00 93.50 198 ASP A O 1
ATOM 1499 N N . ASP A 1 199 ? -11.200 -1.865 8.818 1.00 95.19 199 ASP A N 1
ATOM 1500 C CA . ASP A 1 199 ? -10.339 -0.823 9.371 1.00 95.19 199 ASP A CA 1
ATOM 1501 C C . ASP A 1 199 ? -8.994 -0.742 8.642 1.00 95.19 199 ASP A C 1
ATOM 1503 O O . ASP A 1 199 ? -8.552 0.342 8.260 1.00 95.19 199 ASP A O 1
ATOM 1507 N N . MET A 1 200 ? -8.328 -1.879 8.411 1.00 96.06 200 MET A N 1
ATOM 1508 C CA . MET A 1 200 ? -7.044 -1.911 7.705 1.00 96.06 200 MET A CA 1
ATOM 1509 C C . MET A 1 200 ? -7.165 -1.526 6.224 1.00 96.06 200 MET A C 1
ATOM 1511 O O . MET A 1 200 ? -6.263 -0.875 5.694 1.00 96.06 200 MET A O 1
ATOM 1515 N N . ASN A 1 201 ? -8.265 -1.879 5.559 1.00 96.94 201 ASN A N 1
ATOM 1516 C CA . ASN A 1 201 ? -8.592 -1.464 4.193 1.00 96.94 201 ASN A CA 1
ATOM 1517 C C . ASN A 1 201 ? -8.718 0.060 4.141 1.00 96.94 201 ASN A C 1
ATOM 1519 O O . ASN A 1 201 ? -7.966 0.733 3.425 1.00 96.94 201 ASN A O 1
ATOM 1523 N N . ARG A 1 202 ? -9.580 0.615 4.999 1.00 97.69 202 ARG A N 1
ATOM 1524 C CA . ARG A 1 202 ? -9.774 2.058 5.128 1.00 97.69 202 ARG A CA 1
ATOM 1525 C C . ARG A 1 202 ? -8.470 2.776 5.470 1.00 97.69 202 ARG A C 1
ATOM 1527 O O . ARG A 1 202 ? -8.135 3.765 4.819 1.00 97.69 202 ARG A O 1
ATOM 1534 N N . LEU A 1 203 ? -7.692 2.247 6.415 1.00 98.00 203 LEU A N 1
ATOM 1535 C CA . LEU A 1 203 ? -6.400 2.800 6.812 1.00 98.00 203 LEU A CA 1
ATOM 1536 C C . LEU A 1 203 ? -5.441 2.906 5.626 1.00 98.00 203 LEU A C 1
ATOM 1538 O O . LEU A 1 203 ? -4.844 3.964 5.425 1.00 98.00 203 LEU A O 1
ATOM 1542 N N . VAL A 1 204 ? -5.261 1.826 4.858 1.00 98.31 204 VAL A N 1
ATOM 1543 C CA . VAL A 1 204 ? -4.350 1.809 3.703 1.00 98.31 204 VAL A CA 1
ATOM 1544 C C . VAL A 1 204 ? -4.783 2.847 2.676 1.00 98.31 204 VAL A C 1
ATOM 1546 O O . VAL A 1 204 ? -3.955 3.650 2.235 1.00 98.31 204 VAL A O 1
ATOM 1549 N N . ARG A 1 205 ? -6.072 2.847 2.333 1.00 98.12 205 ARG A N 1
ATOM 1550 C CA . ARG A 1 205 ? -6.636 3.685 1.278 1.00 98.12 205 ARG A CA 1
ATOM 1551 C C . ARG A 1 205 ? -6.559 5.168 1.622 1.00 98.12 205 ARG A C 1
ATOM 1553 O O . ARG A 1 205 ? -5.972 5.945 0.869 1.00 98.12 205 ARG A O 1
ATOM 1560 N N . GLU A 1 206 ? -7.037 5.548 2.806 1.00 98.31 206 GLU A N 1
ATOM 1561 C CA . GLU A 1 206 ? -6.970 6.937 3.266 1.00 98.31 206 GLU A CA 1
ATOM 1562 C C . GLU A 1 206 ? -5.523 7.404 3.457 1.00 98.31 206 GLU A C 1
ATOM 1564 O O . GLU A 1 206 ? -5.185 8.526 3.080 1.00 98.31 206 GLU A O 1
ATOM 1569 N N . SER A 1 207 ? -4.637 6.545 3.979 1.00 98.25 207 SER A N 1
ATOM 1570 C CA . SER A 1 207 ? -3.235 6.924 4.191 1.00 98.25 207 SER A CA 1
ATOM 1571 C C . SER A 1 207 ? -2.490 7.168 2.883 1.00 98.25 207 SER A C 1
ATOM 1573 O O . SER A 1 207 ? -1.662 8.076 2.803 1.00 98.25 207 SER A O 1
ATOM 1575 N N . LEU A 1 208 ? -2.727 6.343 1.859 1.00 97.94 208 LEU A N 1
ATOM 1576 C CA . LEU A 1 208 ? -2.076 6.501 0.559 1.00 97.94 208 LEU A CA 1
ATOM 1577 C C . LEU A 1 208 ? -2.638 7.696 -0.204 1.00 97.94 208 LEU A C 1
ATOM 1579 O O . LEU A 1 208 ? -1.843 8.460 -0.754 1.00 97.94 208 LEU A O 1
ATOM 1583 N N . GLN A 1 209 ? -3.957 7.895 -0.177 1.00 97.62 209 GLN A N 1
ATOM 1584 C CA . GLN A 1 209 ? -4.593 9.066 -0.772 1.00 97.62 209 GLN A CA 1
ATOM 1585 C C . GLN A 1 209 ? -4.064 10.360 -0.136 1.00 97.62 209 GLN A C 1
ATOM 1587 O O . GLN A 1 209 ? -3.517 11.218 -0.830 1.00 97.62 209 GLN A O 1
ATOM 1592 N N . GLU A 1 210 ? -4.127 10.476 1.191 1.00 98.19 210 GLU A N 1
ATOM 1593 C CA . GLU A 1 210 ? -3.671 11.677 1.892 1.00 98.19 210 GLU A CA 1
ATOM 1594 C C . GLU A 1 210 ? -2.161 11.896 1.721 1.00 98.19 210 GLU A C 1
ATOM 1596 O O . GLU A 1 210 ? -1.691 13.028 1.585 1.00 98.19 210 GLU A O 1
ATOM 1601 N N . PHE A 1 211 ? -1.367 10.822 1.670 1.00 97.88 211 PHE A N 1
ATOM 1602 C CA . PHE A 1 211 ? 0.054 10.937 1.363 1.00 97.88 211 PHE A CA 1
ATOM 1603 C C . PHE A 1 211 ? 0.295 11.488 -0.050 1.00 97.88 211 PHE A C 1
ATOM 1605 O O . PHE A 1 211 ? 1.168 12.345 -0.226 1.00 97.88 211 PHE A O 1
ATOM 1612 N N . GLN A 1 212 ? -0.439 11.017 -1.061 1.00 96.69 212 GLN A N 1
ATOM 1613 C CA . GLN A 1 212 ? -0.327 11.527 -2.430 1.00 96.69 212 GLN A CA 1
ATOM 1614 C C . GLN A 1 212 ? -0.708 13.008 -2.509 1.00 96.69 212 GLN A C 1
ATOM 1616 O O . GLN A 1 212 ? 0.029 13.789 -3.115 1.00 96.69 212 GLN A O 1
ATOM 1621 N N . GLU A 1 213 ? -1.777 13.410 -1.820 1.00 97.25 213 GLU A N 1
ATOM 1622 C CA . GLU A 1 213 ? -2.212 14.805 -1.710 1.00 97.25 213 GLU A CA 1
ATOM 1623 C C . GLU A 1 213 ? -1.148 15.685 -1.030 1.00 97.25 213 GLU A C 1
ATOM 1625 O O . GLU A 1 213 ? -0.715 16.690 -1.597 1.00 97.25 213 GLU A O 1
ATOM 1630 N N . LYS A 1 214 ? -0.647 15.284 0.150 1.00 97.06 214 LYS A N 1
ATOM 1631 C CA . LYS A 1 214 ? 0.350 16.055 0.920 1.00 97.06 214 LYS A CA 1
ATOM 1632 C C . LYS A 1 214 ? 1.721 16.124 0.236 1.00 97.06 214 LYS A C 1
ATOM 1634 O O . LYS A 1 214 ? 2.445 17.103 0.409 1.00 97.06 214 LYS A O 1
ATOM 1639 N N . SER A 1 215 ? 2.119 15.084 -0.502 1.00 96.38 215 SER A N 1
ATOM 1640 C CA . SER A 1 215 ? 3.455 14.995 -1.119 1.00 96.38 215 SER A CA 1
ATOM 1641 C C . SER A 1 215 ? 3.509 15.430 -2.586 1.00 96.38 215 SER A C 1
ATOM 1643 O O . SER A 1 215 ? 4.604 15.607 -3.124 1.00 96.38 215 SER A O 1
ATOM 1645 N N . GLY A 1 216 ? 2.358 15.548 -3.256 1.00 95.31 216 GLY A N 1
ATOM 1646 C CA . GLY A 1 216 ? 2.275 15.755 -4.705 1.00 95.31 216 GLY A CA 1
ATOM 1647 C C . GLY A 1 216 ? 2.770 14.560 -5.532 1.00 95.31 216 GLY A C 1
ATOM 1648 O O . GLY A 1 216 ? 3.006 14.690 -6.734 1.00 95.31 216 GLY A O 1
ATOM 1649 N N . LYS A 1 217 ? 2.981 13.396 -4.904 1.00 94.25 217 LYS A N 1
ATOM 1650 C CA . LYS A 1 217 ? 3.343 12.148 -5.588 1.00 94.25 217 LYS A CA 1
ATOM 1651 C C . LYS A 1 217 ? 2.089 11.538 -6.203 1.00 94.25 217 LYS A C 1
ATOM 1653 O O . LYS A 1 217 ? 1.034 11.564 -5.588 1.00 94.25 217 LYS A O 1
ATOM 1658 N N . GLN A 1 218 ? 2.215 10.979 -7.399 1.00 92.81 218 GLN A N 1
ATOM 1659 C CA . GLN A 1 218 ? 1.101 10.396 -8.149 1.00 92.81 218 GLN A CA 1
ATOM 1660 C C . GLN A 1 218 ? 1.551 9.048 -8.694 1.00 92.81 218 GLN A C 1
ATOM 1662 O O . GLN A 1 218 ? 2.383 9.004 -9.592 1.00 92.81 218 GLN A O 1
ATOM 1667 N N . PHE A 1 219 ? 1.078 7.951 -8.116 1.00 94.12 219 PHE A N 1
ATOM 1668 C CA . PHE A 1 219 ? 1.472 6.599 -8.513 1.00 94.12 219 PHE A CA 1
ATOM 1669 C C . PHE A 1 219 ? 0.296 5.645 -8.362 1.00 94.12 219 PHE A C 1
ATOM 1671 O O . PHE A 1 219 ? -0.566 5.862 -7.518 1.00 94.12 219 PHE A O 1
ATOM 1678 N N . LYS A 1 220 ? 0.305 4.560 -9.134 1.00 95.44 220 LYS A N 1
ATOM 1679 C CA . LYS A 1 220 ? -0.687 3.504 -8.960 1.00 95.44 220 LYS A CA 1
ATOM 1680 C C . LYS A 1 220 ? -0.297 2.580 -7.829 1.00 95.44 220 LYS A C 1
ATOM 1682 O O . LYS A 1 220 ? 0.905 2.382 -7.590 1.00 95.44 220 LYS A O 1
ATOM 1687 N N . TYR A 1 221 ? -1.279 1.992 -7.164 1.00 98.00 221 TYR A N 1
ATOM 1688 C CA . TYR A 1 221 ? -1.018 0.970 -6.164 1.00 98.00 221 TYR A CA 1
ATOM 1689 C C . TYR A 1 221 ? -2.116 -0.085 -6.096 1.00 98.00 221 TYR A C 1
ATOM 1691 O O . TYR A 1 221 ? -3.264 0.147 -6.433 1.00 98.00 221 TYR A O 1
ATOM 1699 N N . VAL A 1 222 ? -1.724 -1.263 -5.635 1.00 98.38 222 VAL A N 1
ATOM 1700 C CA . VAL A 1 222 ? -2.632 -2.328 -5.211 1.00 98.38 222 VAL A CA 1
ATOM 1701 C C . VAL A 1 222 ? -2.124 -2.882 -3.894 1.00 98.38 222 VAL A C 1
ATOM 1703 O O . VAL A 1 222 ? -0.940 -2.718 -3.564 1.00 98.38 222 VAL A O 1
ATOM 1706 N N . TYR A 1 223 ? -2.979 -3.542 -3.129 1.00 98.31 223 TYR A N 1
ATOM 1707 C CA . TYR A 1 223 ? -2.573 -4.066 -1.832 1.00 98.31 223 TYR A CA 1
ATOM 1708 C C . TYR A 1 223 ? -3.290 -5.356 -1.459 1.00 98.31 223 TYR A C 1
ATOM 1710 O O . TYR A 1 223 ? -4.292 -5.722 -2.048 1.00 98.31 223 TYR A O 1
ATOM 1718 N N . ALA A 1 224 ? -2.737 -6.073 -0.490 1.00 97.06 224 ALA A N 1
ATOM 1719 C CA . ALA A 1 224 ? -3.370 -7.220 0.143 1.00 97.06 224 ALA A CA 1
ATOM 1720 C C . ALA A 1 224 ? -3.308 -7.028 1.655 1.00 97.06 224 ALA A C 1
ATOM 1722 O O . ALA A 1 224 ? -2.313 -6.511 2.173 1.00 97.06 224 ALA A O 1
ATOM 1723 N N . ILE A 1 225 ? -4.359 -7.452 2.351 1.00 96.06 225 ILE A N 1
ATOM 1724 C CA . ILE A 1 225 ? -4.432 -7.427 3.812 1.00 96.06 225 ILE A CA 1
ATOM 1725 C C . ILE A 1 225 ? -4.229 -8.851 4.301 1.00 96.06 225 ILE A C 1
ATOM 1727 O O . ILE A 1 225 ? -5.001 -9.742 3.946 1.00 96.06 225 ILE A O 1
ATOM 1731 N N . HIS A 1 226 ? -3.165 -9.044 5.074 1.00 93.56 226 HIS A N 1
ATOM 1732 C CA . HIS A 1 226 ? -2.724 -10.328 5.590 1.00 93.56 226 HIS A CA 1
ATOM 1733 C C . HIS A 1 226 ? -3.170 -10.530 7.046 1.00 93.56 226 HIS A C 1
ATOM 1735 O O . HIS A 1 226 ? -2.809 -9.744 7.917 1.00 93.56 226 HIS A O 1
ATOM 1741 N N . THR A 1 227 ? -3.953 -11.581 7.296 1.00 91.12 227 THR A N 1
ATOM 1742 C CA . THR A 1 227 ? -4.550 -12.002 8.582 1.00 91.12 227 THR A CA 1
ATOM 1743 C C . THR A 1 227 ? -4.135 -13.419 8.994 1.00 91.12 227 THR A C 1
ATOM 1745 O O . THR A 1 227 ? -4.667 -13.997 9.940 1.00 91.12 227 THR A O 1
ATOM 1748 N N . ASP A 1 228 ? -3.204 -14.036 8.266 1.00 84.31 228 ASP A N 1
ATOM 1749 C CA . ASP A 1 228 ? -2.684 -15.373 8.567 1.00 84.31 228 ASP A CA 1
ATOM 1750 C C . ASP A 1 228 ? -1.586 -15.380 9.644 1.00 84.31 228 ASP A C 1
ATOM 1752 O O . ASP A 1 228 ? -1.143 -16.458 10.061 1.00 84.31 228 ASP A O 1
ATOM 1756 N N . THR A 1 229 ? -1.192 -14.197 10.115 1.00 84.50 229 THR A N 1
ATOM 1757 C CA . THR A 1 229 ? -0.252 -13.950 11.213 1.00 84.50 229 THR A CA 1
ATOM 1758 C C . THR A 1 229 ? -0.956 -13.377 12.445 1.00 84.50 229 THR A C 1
ATOM 1760 O O . THR A 1 229 ? -2.076 -12.888 12.347 1.00 84.50 229 THR A O 1
ATOM 1763 N N . ASP A 1 230 ? -0.276 -13.370 13.597 1.00 82.94 230 ASP A N 1
ATOM 1764 C CA . ASP A 1 230 ? -0.819 -12.839 14.863 1.00 82.94 230 ASP A CA 1
ATOM 1765 C C . ASP A 1 230 ? -1.224 -11.358 14.796 1.00 82.94 230 ASP A C 1
ATOM 1767 O O . ASP A 1 230 ? -2.039 -10.900 15.591 1.00 82.94 230 ASP A O 1
ATOM 1771 N N . GLN A 1 231 ? -0.618 -10.600 13.880 1.00 85.94 231 GLN A N 1
ATOM 1772 C CA . GLN A 1 231 ? -0.922 -9.193 13.639 1.00 85.94 231 GLN A CA 1
ATOM 1773 C C . GLN A 1 231 ? -1.423 -9.018 12.212 1.00 85.94 231 GLN A C 1
ATOM 1775 O O . GLN A 1 231 ? -0.773 -9.470 11.260 1.00 85.94 231 GLN A O 1
ATOM 1780 N N . ILE A 1 232 ? -2.561 -8.344 12.068 1.00 91.88 232 ILE A N 1
ATOM 1781 C CA . ILE A 1 232 ? -3.056 -7.930 10.762 1.00 91.88 232 ILE A CA 1
ATOM 1782 C C . ILE A 1 232 ? -2.111 -6.882 10.171 1.00 91.88 232 ILE A C 1
ATOM 1784 O O . ILE A 1 232 ? -1.702 -5.932 10.839 1.00 91.88 232 ILE A O 1
ATOM 1788 N N . HIS A 1 233 ? -1.724 -7.064 8.915 1.00 94.88 233 HIS A N 1
ATOM 1789 C CA . HIS A 1 233 ? -0.823 -6.137 8.240 1.00 94.88 233 HIS A CA 1
ATOM 1790 C C . HIS A 1 233 ? -1.126 -6.071 6.749 1.00 94.88 233 HIS A C 1
ATOM 1792 O O . HIS A 1 233 ? -1.628 -7.020 6.156 1.00 94.88 233 HIS A O 1
ATOM 1798 N N . ALA A 1 234 ? -0.807 -4.946 6.117 1.00 97.12 234 ALA A N 1
ATOM 1799 C CA . ALA A 1 234 ? -1.026 -4.755 4.691 1.00 97.12 234 ALA A CA 1
ATOM 1800 C C . ALA A 1 234 ? 0.292 -4.780 3.917 1.00 97.12 234 ALA A C 1
ATOM 1802 O O . ALA A 1 234 ? 1.272 -4.141 4.309 1.00 97.12 234 ALA A O 1
ATOM 1803 N N . HIS A 1 235 ? 0.299 -5.460 2.773 1.00 97.62 235 HIS A N 1
ATOM 1804 C CA . HIS A 1 235 ? 1.347 -5.348 1.760 1.00 97.62 235 HIS A CA 1
ATOM 1805 C C . HIS A 1 235 ? 0.829 -4.489 0.617 1.00 97.62 235 HIS A C 1
ATOM 1807 O O . HIS A 1 235 ? -0.175 -4.819 0.003 1.00 97.62 235 HIS A O 1
ATOM 1813 N N . VAL A 1 236 ? 1.537 -3.411 0.302 1.00 98.44 236 VAL A N 1
ATOM 1814 C CA . VAL A 1 236 ? 1.208 -2.467 -0.767 1.00 98.44 236 VAL A CA 1
ATOM 1815 C C . VAL A 1 236 ? 2.276 -2.553 -1.850 1.00 98.44 236 VAL A C 1
ATOM 1817 O O . VAL A 1 236 ? 3.473 -2.413 -1.570 1.00 98.44 236 VAL A O 1
ATOM 1820 N N . LEU A 1 237 ? 1.850 -2.733 -3.097 1.00 98.38 237 LEU A N 1
ATOM 1821 C CA . LEU A 1 237 ? 2.689 -2.642 -4.285 1.00 98.38 237 LEU A CA 1
ATOM 1822 C C . LEU A 1 237 ? 2.331 -1.375 -5.061 1.00 98.38 237 LEU A C 1
ATOM 1824 O O . LEU A 1 237 ? 1.285 -1.306 -5.695 1.00 98.38 237 LEU A O 1
ATOM 1828 N N . SER A 1 238 ? 3.230 -0.394 -5.058 1.00 97.94 238 SER A N 1
ATOM 1829 C CA . SER A 1 238 ? 3.114 0.820 -5.872 1.00 97.94 238 SER A CA 1
ATOM 1830 C C . SER A 1 238 ? 3.990 0.720 -7.120 1.00 97.94 238 SER A C 1
ATOM 1832 O O . SER A 1 238 ? 5.147 0.304 -7.021 1.00 97.94 238 SER A O 1
ATOM 1834 N N . HIS A 1 239 ? 3.496 1.129 -8.288 1.00 95.75 239 HIS A N 1
ATOM 1835 C CA . HIS A 1 239 ? 4.229 1.043 -9.561 1.00 95.75 239 HIS A CA 1
ATOM 1836 C C . HIS A 1 239 ? 3.872 2.191 -10.524 1.00 95.75 239 HIS A C 1
ATOM 1838 O O . HIS A 1 239 ? 2.892 2.906 -10.324 1.00 95.75 239 HIS A O 1
ATOM 1844 N N . GLY A 1 240 ? 4.711 2.418 -11.546 1.00 91.56 240 GLY A N 1
ATOM 1845 C CA . GLY A 1 240 ? 4.661 3.640 -12.371 1.00 91.56 240 GLY A CA 1
ATOM 1846 C C . GLY A 1 240 ? 6.045 4.240 -12.638 1.00 91.56 240 GLY A C 1
ATOM 1847 O O . GLY A 1 240 ? 7.050 3.518 -12.636 1.00 91.56 240 GLY A O 1
ATOM 1848 N N . LYS A 1 241 ? 6.122 5.557 -12.886 1.00 93.62 241 LYS A N 1
ATOM 1849 C CA . LYS A 1 241 ? 7.396 6.196 -13.248 1.00 93.62 241 LYS A CA 1
ATOM 1850 C C . LYS A 1 241 ? 8.309 6.352 -12.037 1.00 93.62 241 LYS A C 1
ATOM 1852 O O . LYS A 1 241 ? 7.898 6.558 -10.897 1.00 93.62 241 LYS A O 1
ATOM 1857 N N . SER A 1 242 ? 9.610 6.347 -12.304 1.00 92.38 242 SER A N 1
ATOM 1858 C CA . SER A 1 242 ? 10.637 6.434 -11.261 1.00 92.38 242 SER A CA 1
ATOM 1859 C C . SER A 1 242 ? 10.510 7.674 -10.360 1.00 92.38 242 SER A C 1
ATOM 1861 O O . SER A 1 242 ? 10.596 7.560 -9.138 1.00 92.38 242 SER A O 1
ATOM 1863 N N . HIS A 1 243 ? 10.256 8.857 -10.926 1.00 92.12 243 HIS A N 1
ATOM 1864 C CA . HIS A 1 243 ? 10.151 10.103 -10.153 1.00 92.12 243 HIS A CA 1
ATOM 1865 C C . HIS A 1 243 ? 8.851 10.214 -9.335 1.00 92.12 243 HIS A C 1
ATOM 1867 O O . HIS A 1 243 ? 8.838 10.882 -8.299 1.00 92.12 243 HIS A O 1
ATOM 1873 N N . GLU A 1 244 ? 7.793 9.529 -9.767 1.00 93.19 244 GLU A N 1
ATOM 1874 C CA . GLU A 1 244 ? 6.487 9.453 -9.105 1.00 93.19 244 GLU A CA 1
ATOM 1875 C C . GLU A 1 244 ? 6.545 8.595 -7.829 1.00 93.19 244 GLU A C 1
ATOM 1877 O O . GLU A 1 244 ? 5.945 8.944 -6.820 1.00 93.19 244 GLU A O 1
ATOM 1882 N N . ILE A 1 245 ? 7.340 7.519 -7.831 1.00 93.19 245 ILE A N 1
ATOM 1883 C CA . ILE A 1 245 ? 7.386 6.524 -6.735 1.00 93.19 245 ILE A CA 1
ATOM 1884 C C . ILE A 1 245 ? 8.605 6.699 -5.828 1.00 93.19 245 ILE A C 1
ATOM 1886 O O . ILE A 1 245 ? 8.648 6.228 -4.680 1.00 93.19 245 ILE A O 1
ATOM 1890 N N . ASN A 1 246 ? 9.651 7.355 -6.330 1.00 94.31 246 ASN A N 1
ATOM 1891 C CA . ASN A 1 246 ? 10.829 7.631 -5.529 1.00 94.31 246 ASN A CA 1
ATOM 1892 C C . ASN A 1 246 ? 10.474 8.598 -4.387 1.00 94.31 246 ASN A C 1
ATOM 1894 O O . ASN A 1 246 ? 9.999 9.714 -4.611 1.00 94.31 246 ASN A O 1
ATOM 1898 N N . MET A 1 247 ? 10.744 8.169 -3.157 1.00 95.06 247 MET A N 1
ATOM 1899 C CA . MET A 1 247 ? 10.454 8.901 -1.926 1.00 95.06 247 MET A CA 1
ATOM 1900 C C . MET A 1 247 ? 11.779 9.262 -1.260 1.00 95.06 247 MET A C 1
ATOM 1902 O O . MET A 1 247 ? 12.658 8.407 -1.121 1.00 95.06 247 MET A O 1
ATOM 1906 N N . THR A 1 248 ? 11.924 10.524 -0.858 1.00 95.19 248 THR A N 1
ATOM 1907 C CA . THR A 1 248 ? 13.051 10.975 -0.040 1.00 95.19 248 THR A CA 1
ATOM 1908 C C . THR A 1 248 ? 12.839 10.531 1.408 1.00 95.19 248 THR A C 1
ATOM 1910 O O . THR A 1 248 ? 11.828 9.905 1.738 1.00 95.19 248 THR A O 1
ATOM 1913 N N . LYS A 1 249 ? 13.781 10.848 2.301 1.00 93.69 249 LYS A N 1
ATOM 1914 C CA . LYS A 1 249 ? 13.610 10.552 3.730 1.00 93.69 249 LYS A CA 1
ATOM 1915 C C . LYS A 1 249 ? 12.423 11.313 4.317 1.00 93.69 249 LYS A C 1
ATOM 1917 O O . LYS A 1 249 ? 11.695 10.756 5.126 1.00 93.69 249 LYS A O 1
ATOM 1922 N N . GLU A 1 250 ? 12.214 12.541 3.862 1.00 94.94 250 GLU A N 1
ATOM 1923 C CA . GLU A 1 250 ? 11.119 13.417 4.264 1.00 94.94 250 GLU A CA 1
ATOM 1924 C C . GLU A 1 250 ? 9.780 12.848 3.787 1.00 94.94 250 GLU A C 1
ATOM 1926 O O . GLU A 1 250 ? 8.868 12.719 4.592 1.00 94.94 250 GLU A O 1
ATOM 1931 N N . HIS A 1 251 ? 9.686 12.390 2.531 1.00 96.50 251 HIS A N 1
ATOM 1932 C CA . HIS A 1 251 ? 8.487 11.695 2.043 1.00 96.50 251 HIS A CA 1
ATOM 1933 C C . HIS A 1 251 ? 8.199 10.409 2.834 1.00 96.50 251 HIS A C 1
ATOM 1935 O O . HIS A 1 251 ? 7.056 10.146 3.185 1.00 96.50 251 HIS A O 1
ATOM 1941 N N . LEU A 1 252 ? 9.222 9.609 3.155 1.00 95.06 252 LEU A N 1
ATOM 1942 C CA . LEU A 1 252 ? 9.035 8.395 3.959 1.00 95.06 252 LEU A CA 1
ATOM 1943 C C . LEU A 1 252 ? 8.608 8.706 5.400 1.00 95.06 252 LEU A C 1
ATOM 1945 O O . LEU A 1 252 ? 7.856 7.933 5.989 1.00 95.06 252 LEU A O 1
ATOM 1949 N N . GLN A 1 253 ? 9.092 9.809 5.973 1.00 94.44 253 GLN A N 1
ATOM 1950 C CA . GLN A 1 253 ? 8.678 10.259 7.299 1.00 94.44 253 GLN A CA 1
ATOM 1951 C C . GLN A 1 253 ? 7.243 10.783 7.284 1.00 94.44 253 GLN A C 1
ATOM 1953 O O . GLN A 1 253 ? 6.468 10.408 8.158 1.00 94.44 253 GLN A O 1
ATOM 1958 N N . LEU A 1 254 ? 6.888 11.582 6.276 1.00 95.75 254 LEU A N 1
ATOM 1959 C CA . LEU A 1 254 ? 5.524 12.048 6.052 1.00 95.75 254 LEU A CA 1
ATOM 1960 C C . LEU A 1 254 ? 4.569 10.862 5.937 1.00 95.75 254 LEU A C 1
ATOM 1962 O O . LEU A 1 254 ? 3.578 10.819 6.646 1.00 95.75 254 LEU A O 1
ATOM 1966 N N . PHE A 1 255 ? 4.907 9.853 5.131 1.00 96.56 255 PHE A N 1
ATOM 1967 C CA . PHE A 1 255 ? 4.050 8.681 4.977 1.00 96.56 255 PHE A CA 1
ATOM 1968 C C . PHE A 1 255 ? 3.832 7.931 6.300 1.00 96.56 255 PHE A C 1
ATOM 1970 O O . PHE A 1 255 ? 2.712 7.551 6.621 1.00 96.56 255 PHE A O 1
ATOM 1977 N N . LYS A 1 256 ? 4.882 7.775 7.119 1.00 96.00 256 LYS A N 1
ATOM 1978 C CA . LYS A 1 256 ? 4.755 7.200 8.470 1.00 96.00 256 LYS A CA 1
ATOM 1979 C C . LYS A 1 256 ? 3.840 8.024 9.372 1.00 96.00 256 LYS A C 1
ATOM 1981 O O . LYS A 1 256 ? 3.084 7.444 10.144 1.00 96.00 256 LYS A O 1
ATOM 1986 N N . GLN A 1 257 ? 3.943 9.352 9.302 1.00 95.44 257 GLN A N 1
ATOM 1987 C CA . GLN A 1 257 ? 3.086 10.265 10.058 1.00 95.44 257 GLN A CA 1
ATOM 1988 C C . GLN A 1 257 ? 1.634 10.145 9.610 1.00 95.44 257 GLN A C 1
ATOM 1990 O O . GLN A 1 257 ? 0.789 9.935 10.466 1.00 95.44 257 GLN A O 1
ATOM 1995 N N . THR A 1 258 ? 1.368 10.148 8.303 1.00 97.38 258 THR A N 1
ATOM 1996 C CA . THR A 1 258 ? 0.026 9.960 7.742 1.00 97.38 258 THR A CA 1
ATOM 1997 C C . THR A 1 258 ? -0.610 8.655 8.219 1.00 97.38 258 THR A C 1
ATOM 1999 O O . THR A 1 258 ? -1.713 8.681 8.752 1.00 97.38 258 THR A O 1
ATOM 2002 N N . VAL A 1 259 ? 0.106 7.524 8.136 1.00 97.56 259 VAL A N 1
ATOM 2003 C CA . VAL A 1 259 ? -0.409 6.239 8.647 1.00 97.56 259 VAL A CA 1
ATOM 2004 C C . VAL A 1 259 ? -0.726 6.327 10.143 1.00 97.56 259 VAL A C 1
ATOM 2006 O O . VAL A 1 259 ? -1.739 5.799 10.591 1.00 97.56 259 VAL A O 1
ATOM 2009 N N . GLY A 1 260 ? 0.109 7.005 10.935 1.00 95.88 260 GLY A N 1
ATOM 2010 C CA . GLY A 1 260 ? -0.138 7.161 12.369 1.00 95.88 260 GLY A CA 1
ATOM 2011 C C . GLY A 1 260 ? -1.278 8.100 12.733 1.00 95.88 260 GLY A C 1
ATOM 2012 O O . GLY A 1 260 ? -2.044 7.783 13.641 1.00 95.88 260 GLY A O 1
ATOM 2013 N N . GLU A 1 261 ? -1.427 9.207 12.013 1.00 95.94 261 GLU A N 1
ATOM 2014 C CA . GLU A 1 261 ? -2.576 10.108 12.124 1.00 95.94 261 GLU A CA 1
ATOM 2015 C C . GLU A 1 261 ? -3.866 9.326 11.850 1.00 95.94 261 GLU A C 1
ATOM 2017 O O . GLU A 1 261 ? -4.740 9.275 12.716 1.00 95.94 261 GLU A O 1
ATOM 2022 N N . LYS A 1 262 ? -3.910 8.585 10.737 1.00 97.12 262 LYS A N 1
ATOM 2023 C CA . LYS A 1 262 ? -5.067 7.780 10.330 1.00 97.12 262 LYS A CA 1
ATOM 2024 C C . LYS A 1 262 ? -5.381 6.620 11.266 1.00 97.12 262 LYS A C 1
ATOM 2026 O O . LYS A 1 262 ? -6.538 6.390 11.599 1.00 97.12 262 LYS A O 1
ATOM 2031 N N . THR A 1 263 ? -4.358 5.939 11.776 1.00 96.12 263 THR A N 1
ATOM 2032 C CA . THR A 1 263 ? -4.542 4.900 12.804 1.00 96.12 263 THR A CA 1
ATOM 2033 C C . THR A 1 263 ? -5.175 5.493 14.063 1.00 96.12 263 THR A C 1
ATOM 2035 O O . THR A 1 263 ? -6.072 4.905 14.658 1.00 96.12 263 THR A O 1
ATOM 2038 N N . ASN A 1 264 ? -4.711 6.669 14.493 1.00 94.56 264 ASN A N 1
ATOM 2039 C CA . ASN A 1 264 ? -5.259 7.329 15.670 1.00 94.56 264 ASN A CA 1
ATOM 2040 C C . ASN A 1 264 ? -6.698 7.827 15.442 1.00 94.56 264 ASN A C 1
ATOM 2042 O O . ASN A 1 264 ? -7.492 7.754 16.375 1.00 94.56 264 ASN A O 1
ATOM 2046 N N . GLU A 1 265 ? -7.033 8.306 14.242 1.00 94.94 265 GLU A N 1
ATOM 2047 C CA . GLU A 1 265 ? -8.407 8.666 13.862 1.00 94.94 265 GLU A CA 1
ATOM 2048 C C . GLU A 1 265 ? -9.347 7.457 13.970 1.00 94.94 265 GLU A C 1
ATOM 2050 O O . GLU A 1 265 ? -10.319 7.526 14.722 1.00 94.94 265 GLU A O 1
ATOM 2055 N N . LEU A 1 266 ? -8.998 6.321 13.353 1.00 94.75 266 LEU A N 1
ATOM 2056 C CA . LEU A 1 266 ? -9.801 5.089 13.415 1.00 94.75 266 LEU A CA 1
ATOM 2057 C C . LEU A 1 266 ? -10.039 4.618 14.857 1.00 94.75 266 LEU A C 1
ATOM 2059 O O . LEU A 1 266 ? -11.172 4.375 15.267 1.00 94.75 266 LEU A O 1
ATOM 2063 N N . LEU A 1 267 ? -8.989 4.581 15.682 1.00 92.56 267 LEU A N 1
ATOM 2064 C CA . LEU A 1 267 ? -9.120 4.184 17.089 1.00 92.56 267 LEU A CA 1
ATOM 2065 C C . LEU A 1 267 ? -9.969 5.162 17.919 1.00 92.56 267 LEU A C 1
ATOM 2067 O O . LEU A 1 267 ? -10.517 4.781 18.956 1.00 92.56 267 LEU A O 1
ATOM 2071 N N . GLN A 1 268 ? -10.033 6.441 17.541 1.00 91.56 268 GLN A N 1
ATOM 2072 C CA . GLN A 1 268 ? -10.906 7.414 18.201 1.00 91.56 268 GLN A CA 1
ATOM 2073 C C . GLN A 1 268 ? -12.362 7.237 17.769 1.00 91.56 268 GLN A C 1
ATOM 2075 O O . GLN A 1 268 ? -13.242 7.295 18.628 1.00 91.56 268 GLN A O 1
ATOM 2080 N N . GLU A 1 269 ? -12.609 6.980 16.486 1.00 91.56 269 GLU A N 1
ATOM 2081 C CA . GLU A 1 269 ? -13.940 6.684 15.949 1.00 91.56 269 GLU A CA 1
ATOM 2082 C C . GLU A 1 269 ? -14.543 5.443 16.620 1.00 91.56 269 GLU A C 1
ATOM 2084 O O . GLU A 1 269 ? -15.609 5.551 17.227 1.00 91.56 269 GLU A O 1
ATOM 2089 N N . GLN A 1 270 ? -13.803 4.330 16.678 1.00 88.00 270 GLN A N 1
ATOM 2090 C CA . GLN A 1 270 ? -14.241 3.106 17.365 1.00 88.00 270 GLN A CA 1
ATOM 2091 C C . GLN A 1 270 ? -14.590 3.348 18.845 1.00 88.00 270 GLN A C 1
ATOM 2093 O O . GLN A 1 270 ? -15.570 2.821 19.372 1.00 88.00 270 GLN A O 1
ATOM 2098 N N . LYS A 1 271 ? -13.807 4.171 19.559 1.00 86.75 271 LYS A N 1
ATOM 2099 C CA . LYS A 1 271 ? -14.098 4.516 20.965 1.00 86.75 271 LYS A CA 1
ATOM 2100 C C . LYS A 1 271 ? -15.388 5.315 21.110 1.00 86.75 271 LYS A C 1
ATOM 2102 O O . LYS A 1 271 ? -16.098 5.146 22.102 1.00 86.75 271 LYS A O 1
ATOM 2107 N N . LEU A 1 272 ? -15.671 6.207 20.164 1.00 86.75 272 LEU A N 1
ATOM 2108 C CA . LEU A 1 272 ? -16.894 7.004 20.161 1.00 86.75 272 LEU A CA 1
ATOM 2109 C C . LEU A 1 272 ? -18.116 6.148 19.821 1.00 86.75 272 LEU A C 1
ATOM 2111 O O . LEU A 1 272 ? -19.152 6.322 20.460 1.00 86.75 272 LEU A O 1
ATOM 2115 N N . GLU A 1 273 ? -17.998 5.226 18.868 1.00 83.56 273 GLU A N 1
ATOM 2116 C CA . GLU A 1 273 ? -19.061 4.282 18.498 1.00 83.56 273 GLU A CA 1
ATOM 2117 C C . GLU A 1 273 ? -19.388 3.337 19.654 1.00 83.56 273 GLU A C 1
ATOM 2119 O O . GLU A 1 273 ? -20.511 3.355 20.157 1.00 83.56 273 GLU A O 1
ATOM 2124 N N . ASN A 1 274 ? -18.380 2.663 20.212 1.00 78.81 274 ASN A N 1
ATOM 2125 C CA . ASN A 1 274 ? -18.557 1.792 21.377 1.00 78.81 274 ASN A CA 1
ATOM 2126 C C . ASN A 1 274 ? -19.145 2.539 22.589 1.00 78.81 274 ASN A C 1
ATOM 2128 O O . ASN A 1 274 ? -19.967 2.001 23.332 1.00 78.81 274 ASN A O 1
ATOM 2132 N N . GLY A 1 275 ? -18.746 3.798 22.803 1.00 78.62 275 GLY A N 1
ATOM 2133 C CA . GLY A 1 275 ? -19.304 4.634 23.867 1.00 78.62 275 GLY A CA 1
ATOM 2134 C C . GLY A 1 275 ? -20.777 5.000 23.647 1.00 78.62 275 GLY A C 1
ATOM 2135 O O . GLY A 1 275 ? -21.541 5.082 24.614 1.00 78.62 275 GLY A O 1
ATOM 2136 N N . ARG A 1 276 ? -21.197 5.206 22.392 1.00 76.44 276 ARG A N 1
ATOM 2137 C CA . ARG A 1 276 ? -22.602 5.452 22.037 1.00 76.44 276 ARG A CA 1
ATOM 2138 C C . ARG A 1 276 ? -23.440 4.201 22.251 1.00 76.44 276 ARG A C 1
ATOM 2140 O O . ARG A 1 276 ? -24.471 4.303 22.916 1.00 76.44 276 ARG A O 1
ATOM 2147 N N . ASP A 1 277 ? -22.978 3.044 21.798 1.00 77.25 277 ASP A N 1
ATOM 2148 C CA . ASP A 1 277 ? -23.715 1.783 21.926 1.00 77.25 277 ASP A CA 1
ATOM 2149 C C . ASP A 1 277 ? -23.960 1.420 23.393 1.00 77.25 277 ASP A C 1
ATOM 2151 O O . ASP A 1 277 ? -25.100 1.177 23.793 1.00 77.25 277 ASP A O 1
ATOM 2155 N N . GLN A 1 278 ? -22.933 1.543 24.242 1.00 74.00 278 GLN A N 1
ATOM 2156 C CA . GLN A 1 278 ? -23.078 1.356 25.691 1.00 74.00 278 GLN A CA 1
ATOM 2157 C C . GLN A 1 278 ? -24.094 2.324 26.316 1.00 74.00 278 GLN A C 1
ATOM 2159 O O . GLN A 1 278 ? -24.825 1.969 27.246 1.00 74.00 278 GLN A O 1
ATOM 2164 N N . SER A 1 279 ? -24.147 3.568 25.830 1.00 76.44 279 SER A N 1
ATOM 2165 C CA . SER A 1 279 ? -25.104 4.559 26.325 1.00 76.44 279 SER A CA 1
ATOM 2166 C C . SER A 1 279 ? -26.546 4.234 25.922 1.00 76.44 279 SER A C 1
ATOM 2168 O O . SER A 1 279 ? -27.447 4.376 26.754 1.00 76.44 279 SER A O 1
ATOM 2170 N N . PHE A 1 280 ? -26.761 3.739 24.699 1.00 76.56 280 PHE A N 1
ATOM 2171 C CA . PHE A 1 280 ? -28.069 3.299 24.216 1.00 76.56 280 PHE A CA 1
ATOM 2172 C C . PHE A 1 280 ? -28.547 2.043 24.947 1.00 76.56 280 PHE A C 1
ATOM 2174 O O . PHE A 1 280 ? -29.687 2.004 25.413 1.00 76.56 280 PHE A O 1
ATOM 2181 N N . GLU A 1 281 ? -27.674 1.053 25.133 1.00 79.88 281 GLU A N 1
ATOM 2182 C CA . GLU A 1 281 ? -28.005 -0.182 25.849 1.00 79.88 281 GLU A CA 1
ATOM 2183 C C . GLU A 1 281 ? -28.419 0.107 27.299 1.00 79.88 281 GLU A C 1
ATOM 2185 O O . GLU A 1 281 ? -29.436 -0.392 27.791 1.00 79.88 281 GLU A O 1
ATOM 2190 N N . LYS A 1 282 ? -27.700 1.013 27.974 1.00 78.94 282 LYS A N 1
ATOM 2191 C CA . LYS A 1 282 ? -28.056 1.455 29.327 1.00 78.94 282 LYS A CA 1
ATOM 2192 C C . LYS A 1 282 ? -29.426 2.140 29.380 1.00 78.94 282 LYS A C 1
ATOM 2194 O O . LYS A 1 282 ? -30.156 1.939 30.350 1.00 78.94 282 LYS A O 1
ATOM 2199 N N . GLN A 1 283 ? -29.786 2.933 28.369 1.00 78.19 283 GLN A N 1
ATOM 2200 C CA . GLN A 1 283 ? -31.104 3.576 28.294 1.00 78.19 283 GLN A CA 1
ATOM 2201 C C . GLN A 1 283 ? -32.234 2.570 28.040 1.00 78.19 283 GLN A C 1
ATOM 2203 O O . GLN A 1 283 ? -33.289 2.686 28.669 1.00 78.19 283 GLN A O 1
ATOM 2208 N N . MET A 1 284 ? -32.022 1.567 27.181 1.00 76.94 284 MET A N 1
ATOM 2209 C CA . MET A 1 284 ? -33.003 0.496 26.972 1.00 76.94 284 MET A CA 1
ATOM 2210 C C . MET A 1 284 ? -33.230 -0.321 28.242 1.00 76.94 284 MET A C 1
ATOM 2212 O O . MET A 1 284 ? -34.374 -0.496 28.656 1.00 76.94 284 MET A O 1
ATOM 2216 N N . ASN A 1 285 ? -32.159 -0.755 28.909 1.00 78.38 285 ASN A N 1
ATOM 2217 C CA . ASN A 1 285 ? -32.275 -1.557 30.129 1.00 78.38 285 ASN A CA 1
ATOM 2218 C C . ASN A 1 285 ? -33.006 -0.789 31.242 1.00 78.38 285 ASN A C 1
ATOM 2220 O O . ASN A 1 285 ? -33.921 -1.321 31.863 1.00 78.38 285 ASN A O 1
ATOM 2224 N N . GLN A 1 286 ? -32.708 0.504 31.414 1.00 77.50 286 GLN A N 1
ATOM 2225 C CA . GLN A 1 286 ? -33.437 1.360 32.359 1.00 77.50 286 GLN A CA 1
ATOM 2226 C C . GLN A 1 286 ? -34.916 1.566 32.001 1.00 77.50 286 GLN A C 1
ATOM 2228 O O . GLN A 1 286 ? -35.722 1.843 32.890 1.00 77.50 286 GLN A O 1
ATOM 2233 N N . SER A 1 287 ? -35.276 1.492 30.720 1.00 72.38 287 SER A N 1
ATOM 2234 C CA . SER A 1 287 ? -36.665 1.631 30.267 1.00 72.38 287 SER A CA 1
ATOM 2235 C C . SER A 1 287 ? -37.446 0.335 30.495 1.00 72.38 287 SER A C 1
ATOM 2237 O O . SER A 1 287 ? -38.537 0.379 31.059 1.00 72.38 287 SER A O 1
ATOM 2239 N N . ASN A 1 288 ? -36.837 -0.814 30.193 1.00 72.81 288 ASN A N 1
ATOM 2240 C CA . ASN A 1 288 ? -37.409 -2.138 30.450 1.00 72.81 288 ASN A CA 1
ATOM 2241 C C . ASN A 1 288 ? -37.611 -2.400 31.953 1.00 72.81 288 ASN A C 1
ATOM 2243 O O . ASN A 1 288 ? -38.635 -2.949 32.358 1.00 72.81 288 ASN A O 1
ATOM 2247 N N . ASP A 1 289 ? -36.674 -1.961 32.801 1.00 73.06 289 ASP A N 1
ATOM 2248 C CA . ASP A 1 289 ? -36.806 -2.073 34.260 1.00 73.06 289 ASP A CA 1
ATOM 2249 C C . ASP A 1 289 ? -37.983 -1.245 34.797 1.00 73.06 289 ASP A C 1
ATOM 2251 O O . ASP A 1 289 ? -38.697 -1.680 35.704 1.00 73.06 289 ASP A O 1
ATOM 2255 N N . LYS A 1 290 ? -38.226 -0.061 34.218 1.00 72.06 290 LYS A N 1
ATOM 2256 C CA . LYS A 1 290 ? -39.378 0.782 34.571 1.00 72.06 290 LYS A CA 1
ATOM 2257 C C . LYS A 1 290 ? -40.698 0.169 34.106 1.00 72.06 290 LYS A C 1
ATOM 2259 O O . LYS A 1 290 ? -41.665 0.192 34.867 1.00 72.06 290 LYS A O 1
ATOM 2264 N N . GLU A 1 291 ? -40.756 -0.398 32.902 1.00 67.31 291 GLU A N 1
ATOM 2265 C CA . GLU A 1 291 ? -41.957 -1.091 32.415 1.00 67.31 291 GLU A CA 1
ATOM 2266 C C . GLU A 1 291 ? -42.289 -2.322 33.270 1.00 67.31 291 GLU A C 1
ATOM 2268 O O . GLU A 1 291 ? -43.433 -2.479 33.703 1.00 67.31 291 GLU A O 1
ATOM 2273 N N . ASN A 1 292 ? -41.287 -3.133 33.621 1.00 65.75 292 ASN A N 1
ATOM 2274 C CA . ASN A 1 292 ? -41.476 -4.302 34.484 1.00 65.75 292 ASN A CA 1
ATOM 2275 C C . ASN A 1 292 ? -41.903 -3.930 35.914 1.00 65.75 292 ASN A C 1
ATOM 2277 O O . ASN A 1 292 ? -42.748 -4.610 36.495 1.00 65.75 292 ASN A O 1
ATOM 2281 N N . GLN A 1 293 ? -41.382 -2.837 36.484 1.00 63.41 293 GLN A N 1
ATOM 2282 C CA . GLN A 1 293 ? -41.857 -2.335 37.782 1.00 63.41 293 GLN A CA 1
ATOM 2283 C C . GLN A 1 293 ? -43.299 -1.818 37.724 1.00 63.41 293 GLN A C 1
ATOM 2285 O O . GLN A 1 293 ? -44.045 -1.996 38.684 1.00 63.41 293 GLN A O 1
ATOM 2290 N N . THR A 1 294 ? -43.708 -1.219 36.604 1.00 66.25 294 THR A N 1
ATOM 2291 C CA . THR A 1 294 ? -45.075 -0.708 36.431 1.00 66.25 294 THR A CA 1
ATOM 2292 C C . THR A 1 294 ? -46.084 -1.860 36.332 1.00 66.25 294 THR A C 1
ATOM 2294 O O . THR A 1 294 ? -47.140 -1.804 36.958 1.00 66.25 294 THR A O 1
ATOM 2297 N N . LEU A 1 295 ? -45.733 -2.948 35.637 1.00 60.12 295 LEU A N 1
ATOM 2298 C CA . LEU A 1 295 ? -46.569 -4.152 35.509 1.00 60.12 295 LEU A CA 1
ATOM 2299 C C . LEU A 1 295 ? -46.733 -4.946 36.815 1.00 60.12 295 LEU A C 1
ATOM 2301 O O . LEU A 1 295 ? -47.761 -5.584 37.001 1.00 60.12 295 LEU A O 1
ATOM 2305 N N . LEU A 1 296 ? -45.755 -4.900 37.724 1.00 62.31 296 LEU A N 1
ATOM 2306 C CA . LEU A 1 296 ? -45.834 -5.546 39.045 1.00 62.31 296 LEU A CA 1
ATOM 2307 C C . LEU A 1 296 ? -46.626 -4.732 40.083 1.00 62.31 296 LEU A C 1
ATOM 2309 O O . LEU A 1 296 ? -46.857 -5.212 41.192 1.00 62.31 296 LEU A O 1
ATOM 2313 N N . SER A 1 297 ? -46.998 -3.495 39.746 1.00 57.94 297 SER A N 1
ATOM 2314 C CA . SER A 1 297 ? -47.720 -2.569 40.628 1.00 57.94 297 SER A CA 1
ATOM 2315 C C . SER A 1 297 ? -49.222 -2.447 40.326 1.00 57.94 297 SER A C 1
ATOM 2317 O O . SER A 1 297 ? -49.913 -1.678 40.996 1.00 57.94 297 SER A O 1
ATOM 2319 N N . LEU A 1 298 ? -49.711 -3.208 39.341 1.00 51.16 298 LEU A N 1
ATOM 2320 C CA . LEU A 1 298 ? -51.119 -3.356 38.952 1.00 51.16 298 LEU A CA 1
ATOM 2321 C C . LEU A 1 298 ? -51.652 -4.722 39.399 1.00 51.16 298 LEU A C 1
ATOM 2323 O O . LEU A 1 298 ? -52.842 -4.772 39.779 1.00 51.16 298 LEU A O 1
#

Secondary structure (DSSP, 8-state):
--PPPTTS-HHHHHHHHHHTTS--PPP------------------------------------------------------------------SS--EETTEE-EEEEEEEETTSB-TTS-B--HHHHHHHHHHHHHHHHHS--TTS---TTEEEEE-TTSPEEEHHHHHHHHHHHHH--SEEEEEEEE---TT--HHHHHHHHHHHHHHHHHHH----EEEEEEE-SSSS-EEEEEEEE-HHHH---HHHHHHHHHHHHHHHHHHHHHHHHHHHHHHHHHHHHHHHHHHHHHHHTT-

Radius of gyration: 30.22 Å; chains: 1; bounding box: 93×89×82 Å

pLDDT: mean 75.1, std 25.57, range [26.84, 98.44]

Sequence (298 aa):
MIDCPPEMPFDECLKRQMTSKQGSPSSSSHSSSGFSKPVISTHSYSSGGSHHSFGASHSASIRGGSSFHMSFGKNTITTASQNKSSSIANHTSKGGVVVNKQTIIVKSNFEMAGRLNKQGKRNNAKTLGSHASANLSYMENHGARDLENNPSLSNIYDEDGERMSKDEYEKLKQDLNAGVDAFRRTVIDVGQSDLDRDDMNRLVRESLQEFQEKSGKQFKYVYAIHTDTDQIHAHVLSHGKSHEINMTKEHLQLFKQTVGEKTNELLQEQKLENGRDQSFEKQMNQSNDKENQTLLSL